Protein AF-D2ILJ0-F1 (afdb_monomer_lite)

Radius of gyration: 23.39 Å; chains: 1; bounding box: 50×45×60 Å

Organism: NCBI:txid37399

pLDDT: mean 93.06, std 4.31, range [62.0, 97.0]

Sequence (193 aa):
TLPYIRTEIPIIVIFRALGFVADKDILQHICYDFNDTSMMELLRPSLEEAFVIQNQQVALDYIGKRGSTVGVTRDKRIKYAKEILQKEMLPHVGVGEFCETKKAYFFGYIIHRLLLCALGRRAEDDRDHYGNKRLDLAGPLLGGLFRMLFRKLTKDVRGYLQKCVDNGKEINLAYAVKAKTITSGLKYSLATG

Structure (mmCIF, N/CA/C/O backbone):
data_AF-D2ILJ0-F1
#
_entry.id   AF-D2ILJ0-F1
#
loop_
_atom_site.group_PDB
_atom_site.id
_atom_site.type_symbol
_atom_site.label_atom_id
_atom_site.label_alt_id
_atom_site.label_comp_id
_atom_site.label_asym_id
_atom_site.label_entity_id
_atom_site.label_seq_id
_atom_site.pdbx_PDB_ins_code
_atom_site.Cartn_x
_atom_site.Cartn_y
_atom_site.Cartn_z
_atom_site.occupancy
_atom_site.B_iso_or_equiv
_atom_site.auth_seq_id
_atom_site.auth_comp_id
_atom_site.auth_asym_id
_atom_site.auth_atom_id
_atom_site.pdbx_PDB_model_num
ATOM 1 N N . THR A 1 1 ? 9.382 -1.582 -0.466 1.00 62.00 1 THR A N 1
ATOM 2 C CA . THR A 1 1 ? 8.872 -2.922 -0.098 1.00 62.00 1 THR A CA 1
ATOM 3 C C . THR A 1 1 ? 7.363 -2.882 0.054 1.00 62.00 1 THR A C 1
ATOM 5 O O . THR A 1 1 ? 6.823 -1.860 0.463 1.00 62.00 1 THR A O 1
ATOM 8 N N . LEU A 1 2 ? 6.668 -3.953 -0.336 1.00 86.25 2 LEU A N 1
ATOM 9 C CA . LEU A 1 2 ? 5.211 -4.049 -0.196 1.00 86.25 2 LEU A CA 1
ATOM 10 C C . LEU A 1 2 ? 4.855 -4.239 1.298 1.00 86.25 2 LEU A C 1
ATOM 12 O O . LEU A 1 2 ? 5.452 -5.115 1.930 1.00 86.25 2 LEU A O 1
ATOM 16 N N . PRO A 1 3 ? 3.926 -3.461 1.887 1.00 86.12 3 PRO A N 1
ATOM 17 C CA . PRO A 1 3 ? 3.559 -3.618 3.295 1.00 86.12 3 PRO A CA 1
ATOM 18 C C . PRO A 1 3 ? 3.064 -5.038 3.614 1.00 86.12 3 PRO A C 1
ATOM 20 O O . PRO A 1 3 ? 2.414 -5.673 2.786 1.00 86.12 3 PRO A O 1
ATOM 23 N N . TYR A 1 4 ? 3.350 -5.529 4.824 1.00 86.81 4 TYR A N 1
ATOM 24 C CA . TYR A 1 4 ? 2.943 -6.859 5.327 1.00 86.81 4 TYR A CA 1
ATOM 25 C C . TYR A 1 4 ? 3.491 -8.077 4.561 1.00 86.81 4 TYR A C 1
ATOM 27 O O . TYR A 1 4 ? 3.060 -9.211 4.810 1.00 86.81 4 TYR A O 1
ATOM 35 N N . ILE A 1 5 ? 4.469 -7.861 3.680 1.00 89.81 5 ILE A N 1
ATOM 36 C CA . ILE A 1 5 ? 5.280 -8.903 3.054 1.00 89.81 5 ILE A CA 1
ATOM 37 C C . ILE A 1 5 ? 6.700 -8.818 3.613 1.00 89.81 5 ILE A C 1
ATOM 39 O O . ILE A 1 5 ? 7.258 -7.733 3.756 1.00 89.81 5 ILE A O 1
ATOM 43 N N . ARG A 1 6 ? 7.276 -9.972 3.959 1.00 87.38 6 ARG A N 1
ATOM 44 C CA . ARG A 1 6 ? 8.575 -10.052 4.648 1.00 87.38 6 ARG A CA 1
ATOM 45 C C . ARG A 1 6 ? 9.773 -9.910 3.722 1.00 87.38 6 ARG A C 1
ATOM 47 O O . ARG A 1 6 ? 10.838 -9.515 4.176 1.00 87.38 6 ARG A O 1
ATOM 54 N N . THR A 1 7 ? 9.613 -10.272 2.456 1.00 90.06 7 THR A N 1
ATOM 55 C CA . THR A 1 7 ? 10.697 -10.270 1.472 1.00 90.06 7 THR A CA 1
ATOM 56 C C . THR A 1 7 ? 10.372 -9.339 0.317 1.00 90.06 7 THR A C 1
ATOM 58 O O . THR A 1 7 ? 9.213 -9.025 0.046 1.00 90.06 7 THR A O 1
ATOM 61 N N . GLU A 1 8 ? 11.400 -8.944 -0.417 1.00 91.19 8 GLU A N 1
ATOM 62 C CA . GLU A 1 8 ? 11.222 -8.209 -1.662 1.00 91.19 8 GLU A CA 1
ATOM 63 C C . GLU A 1 8 ? 10.522 -9.078 -2.716 1.00 91.19 8 GLU A C 1
ATOM 65 O O . GLU A 1 8 ? 10.544 -10.315 -2.664 1.00 91.19 8 GLU A O 1
ATOM 70 N N . ILE A 1 9 ? 9.815 -8.412 -3.628 1.00 93.75 9 ILE A N 1
ATOM 71 C CA . ILE A 1 9 ? 9.065 -9.040 -4.714 1.00 93.75 9 ILE A CA 1
ATOM 72 C C . ILE A 1 9 ? 9.489 -8.344 -6.010 1.00 93.75 9 ILE A C 1
ATOM 74 O O . ILE A 1 9 ? 9.420 -7.111 -6.053 1.00 93.75 9 ILE A O 1
ATOM 78 N N . PRO A 1 10 ? 9.858 -9.094 -7.063 1.00 95.00 10 PRO A N 1
ATOM 79 C CA . PRO A 1 10 ? 10.191 -8.504 -8.353 1.00 95.00 10 PRO A CA 1
ATOM 80 C C . PRO A 1 10 ? 9.009 -7.727 -8.940 1.00 95.00 10 PRO A C 1
ATOM 82 O O . PRO A 1 10 ? 7.854 -8.162 -8.865 1.00 95.00 10 PRO A O 1
ATOM 85 N N . ILE A 1 11 ? 9.293 -6.582 -9.559 1.00 95.06 11 ILE A N 1
ATOM 86 C CA . ILE A 1 11 ? 8.272 -5.641 -10.048 1.00 95.06 11 ILE A CA 1
ATOM 87 C C . ILE A 1 11 ? 7.297 -6.281 -11.047 1.00 95.06 11 ILE A C 1
ATOM 89 O O . ILE A 1 11 ? 6.091 -6.044 -10.975 1.00 95.06 11 ILE A O 1
ATOM 93 N N . ILE A 1 12 ? 7.789 -7.162 -11.920 1.00 96.19 12 ILE A N 1
ATOM 94 C CA . ILE A 1 12 ? 6.987 -7.839 -12.948 1.00 96.19 12 ILE A CA 1
ATOM 95 C C . ILE A 1 12 ? 5.968 -8.792 -12.313 1.00 96.19 12 ILE A C 1
ATOM 97 O O . ILE A 1 12 ? 4.829 -8.888 -12.767 1.00 96.19 12 ILE A O 1
ATOM 101 N N . VAL A 1 13 ? 6.322 -9.437 -11.197 1.00 95.88 13 VAL A N 1
ATOM 102 C CA . VAL A 1 13 ? 5.404 -10.315 -10.453 1.00 95.88 13 VAL A CA 1
ATOM 103 C C . VAL A 1 13 ? 4.234 -9.520 -9.876 1.00 95.88 13 VAL A C 1
ATOM 105 O O . VAL A 1 13 ? 3.107 -10.015 -9.857 1.00 95.88 13 VAL A O 1
ATOM 108 N N . ILE A 1 14 ? 4.471 -8.275 -9.453 1.00 95.62 14 ILE A N 1
ATOM 109 C CA . ILE A 1 14 ? 3.414 -7.384 -8.960 1.00 95.62 14 ILE A CA 1
ATOM 110 C C . ILE A 1 14 ? 2.452 -7.018 -10.098 1.00 95.62 14 ILE A C 1
ATOM 112 O O . ILE A 1 14 ? 1.242 -7.128 -9.910 1.00 95.62 14 ILE A O 1
ATOM 116 N N . PHE A 1 15 ? 2.952 -6.665 -11.286 1.00 96.56 15 PHE A N 1
ATOM 117 C CA . PHE A 1 15 ? 2.094 -6.406 -12.453 1.00 96.56 15 PHE A CA 1
ATOM 118 C C . PHE A 1 15 ? 1.247 -7.620 -12.844 1.00 96.56 15 PHE A C 1
ATOM 120 O O . PHE A 1 15 ? 0.032 -7.495 -13.023 1.00 96.56 15 PHE A O 1
ATOM 127 N N . ARG A 1 16 ? 1.857 -8.810 -12.881 1.00 95.81 16 ARG A N 1
ATOM 128 C CA . ARG A 1 16 ? 1.137 -10.059 -13.158 1.00 95.81 16 ARG A CA 1
ATOM 129 C C . ARG A 1 16 ? 0.080 -10.358 -12.096 1.00 95.81 16 ARG A C 1
ATOM 131 O O . ARG A 1 16 ? -1.008 -10.814 -12.436 1.00 95.81 16 ARG A O 1
ATOM 138 N N . ALA A 1 17 ? 0.342 -10.044 -10.826 1.00 95.69 17 ALA A N 1
ATOM 139 C CA . ALA A 1 17 ? -0.642 -10.175 -9.751 1.00 95.69 17 ALA A CA 1
ATOM 140 C C . ALA A 1 17 ? -1.810 -9.171 -9.867 1.00 95.69 17 ALA A C 1
ATOM 142 O O . ALA A 1 17 ? -2.945 -9.524 -9.536 1.00 95.69 17 ALA A O 1
ATOM 143 N N . LEU A 1 18 ? -1.561 -7.960 -10.381 1.00 94.62 18 LEU A N 1
ATOM 144 C CA . LEU A 1 18 ? -2.592 -6.951 -10.676 1.00 94.62 18 LEU A CA 1
ATOM 145 C C . LEU A 1 18 ? -3.473 -7.308 -11.883 1.00 94.62 18 LEU A C 1
ATOM 147 O O . LEU A 1 18 ? -4.524 -6.698 -12.056 1.00 94.62 18 LEU A O 1
ATOM 151 N N . GLY A 1 19 ? -3.080 -8.307 -12.679 1.00 93.62 19 GLY A N 1
ATOM 152 C CA . GLY A 1 19 ? -3.853 -8.812 -13.818 1.00 93.62 19 GLY A CA 1
ATOM 153 C C . GLY A 1 19 ? -3.206 -8.579 -15.184 1.00 93.62 19 GLY A C 1
ATOM 154 O O . GLY A 1 19 ? -3.761 -9.017 -16.186 1.00 93.62 19 GLY A O 1
ATOM 155 N N . PHE A 1 20 ? -2.029 -7.951 -15.245 1.00 95.19 20 PHE A N 1
ATOM 156 C CA . PHE A 1 20 ? -1.303 -7.719 -16.497 1.00 95.19 20 PHE A CA 1
ATOM 157 C C . PHE A 1 20 ? -0.336 -8.868 -16.753 1.00 95.19 20 PHE A C 1
ATOM 159 O O . PHE A 1 20 ? 0.752 -8.908 -16.184 1.00 95.19 20 PHE A O 1
ATOM 166 N N . VAL A 1 21 ? -0.759 -9.836 -17.564 1.00 92.50 21 VAL A N 1
ATOM 167 C CA . VAL A 1 21 ? 0.027 -11.050 -17.835 1.00 92.50 21 VAL A CA 1
ATOM 168 C C . VAL A 1 21 ? 1.003 -10.861 -18.994 1.00 92.50 21 VAL A C 1
ATOM 170 O O . VAL A 1 21 ? 2.128 -11.350 -18.920 1.00 92.50 21 VAL A O 1
ATOM 173 N N . ALA A 1 22 ? 0.589 -10.158 -20.049 1.00 94.50 22 ALA A N 1
ATOM 174 C CA . ALA A 1 22 ? 1.412 -9.958 -21.231 1.00 94.50 22 ALA A CA 1
ATOM 175 C C . ALA A 1 22 ? 2.531 -8.947 -20.960 1.00 94.50 22 ALA A C 1
ATOM 177 O O . ALA A 1 22 ? 2.272 -7.823 -20.531 1.00 94.50 22 ALA A O 1
ATOM 178 N N . ASP A 1 23 ? 3.769 -9.319 -21.282 1.00 92.75 23 ASP A N 1
ATOM 179 C CA . ASP A 1 23 ? 4.937 -8.464 -21.041 1.00 92.75 23 ASP A CA 1
ATOM 180 C C . ASP A 1 23 ? 4.839 -7.138 -21.799 1.00 92.75 23 ASP A C 1
ATOM 182 O O . ASP A 1 23 ? 5.201 -6.094 -21.264 1.00 92.75 23 ASP A O 1
ATOM 186 N N . LYS A 1 24 ? 4.262 -7.152 -23.009 1.00 93.00 24 LYS A N 1
ATOM 187 C CA . LYS A 1 24 ? 3.991 -5.932 -23.779 1.00 93.00 24 LYS A CA 1
ATOM 188 C C . LYS A 1 24 ? 3.122 -4.951 -22.993 1.00 93.00 24 LYS A C 1
ATOM 190 O O . LYS A 1 24 ? 3.447 -3.769 -22.958 1.00 93.00 24 LYS A O 1
ATOM 195 N N . ASP A 1 25 ? 2.065 -5.429 -22.342 1.00 93.88 25 ASP A N 1
ATOM 196 C CA . ASP A 1 25 ? 1.165 -4.570 -21.572 1.00 93.88 25 ASP A CA 1
ATOM 197 C C . ASP A 1 25 ? 1.897 -4.003 -20.359 1.00 93.88 25 ASP A C 1
ATOM 199 O O . ASP A 1 25 ? 1.828 -2.805 -20.108 1.00 93.88 25 ASP A O 1
ATOM 203 N N . ILE A 1 26 ? 2.666 -4.827 -19.642 1.00 94.94 26 ILE A N 1
ATOM 204 C CA . ILE A 1 26 ? 3.485 -4.372 -18.507 1.00 94.94 26 ILE A CA 1
ATOM 205 C C . ILE A 1 26 ? 4.442 -3.262 -18.950 1.00 94.94 26 ILE A C 1
ATOM 207 O O . ILE A 1 26 ? 4.528 -2.213 -18.309 1.00 94.94 26 ILE A O 1
ATOM 211 N N . LEU A 1 27 ? 5.114 -3.471 -20.081 1.00 94.06 27 LEU A N 1
ATOM 212 C CA . LEU A 1 27 ? 6.040 -2.509 -20.652 1.00 94.06 27 LEU A CA 1
ATOM 213 C C . LEU A 1 27 ? 5.346 -1.202 -21.044 1.00 94.06 27 LEU A C 1
ATOM 215 O O . LEU A 1 27 ? 5.891 -0.151 -20.740 1.00 94.06 27 LEU A O 1
ATOM 219 N N . GLN A 1 28 ? 4.131 -1.233 -21.605 1.00 94.50 28 GLN A N 1
ATOM 220 C CA . GLN A 1 28 ? 3.358 -0.015 -21.918 1.00 94.50 28 GLN A CA 1
ATOM 221 C C . GLN A 1 28 ? 3.054 0.849 -20.684 1.00 94.50 28 GLN A C 1
ATOM 223 O O . GLN A 1 28 ? 2.884 2.061 -20.807 1.00 94.50 28 GLN A O 1
ATOM 228 N N . HIS A 1 29 ? 2.972 0.249 -19.492 1.00 94.75 29 HIS A N 1
ATOM 229 C CA . HIS A 1 29 ? 2.725 0.995 -18.254 1.00 94.75 29 HIS A CA 1
ATOM 230 C C . HIS A 1 29 ? 3.998 1.646 -17.690 1.00 94.75 29 HIS A C 1
ATOM 232 O O . HIS A 1 29 ? 3.890 2.592 -16.907 1.00 94.75 29 HIS A O 1
ATOM 238 N N . ILE A 1 30 ? 5.183 1.147 -18.062 1.00 95.12 30 ILE A N 1
ATOM 239 C CA . ILE A 1 30 ? 6.484 1.624 -17.568 1.00 95.12 30 ILE A CA 1
ATOM 240 C C . ILE A 1 30 ? 7.168 2.517 -18.611 1.00 95.12 30 ILE A C 1
ATOM 242 O O . ILE A 1 30 ? 7.576 3.631 -18.299 1.00 95.12 30 ILE A O 1
ATOM 246 N N . CYS A 1 31 ? 7.301 2.039 -19.844 1.00 92.00 31 CYS A N 1
ATOM 247 C CA . CYS A 1 31 ? 7.946 2.720 -20.960 1.00 92.00 31 CYS A CA 1
ATOM 248 C C . CYS A 1 31 ? 6.868 3.230 -21.921 1.00 92.00 31 CYS A C 1
ATOM 250 O O . CYS A 1 31 ? 6.218 2.448 -22.612 1.00 92.00 31 CYS A O 1
ATOM 252 N N . TYR A 1 32 ? 6.678 4.549 -21.973 1.00 89.81 32 TYR A N 1
ATOM 253 C CA . TYR A 1 32 ? 5.679 5.159 -22.859 1.00 89.81 32 TYR A CA 1
ATOM 254 C C . TYR A 1 32 ? 6.129 5.204 -24.328 1.00 89.81 32 TYR A C 1
ATOM 256 O O . TYR A 1 32 ? 5.285 5.273 -25.218 1.00 89.81 32 TYR A O 1
ATOM 264 N N . ASP A 1 33 ? 7.442 5.141 -24.577 1.00 91.12 33 ASP A N 1
ATOM 265 C CA . ASP A 1 33 ? 8.044 5.068 -25.909 1.00 91.12 33 ASP A CA 1
ATOM 266 C C . ASP A 1 33 ? 8.899 3.800 -26.033 1.00 91.12 33 ASP A C 1
ATOM 268 O O . ASP A 1 33 ? 9.844 3.592 -25.273 1.00 91.12 33 ASP A O 1
ATOM 272 N N . PHE A 1 34 ? 8.564 2.949 -27.005 1.00 89.31 34 PHE A N 1
ATOM 273 C CA . PHE A 1 34 ? 9.277 1.697 -27.270 1.00 89.31 34 PHE A CA 1
ATOM 274 C C . PHE A 1 34 ? 10.571 1.871 -28.061 1.00 89.31 34 PHE A C 1
ATOM 276 O O . PHE A 1 34 ? 11.349 0.923 -28.156 1.00 89.31 34 PHE A O 1
ATOM 283 N N . ASN A 1 35 ? 10.8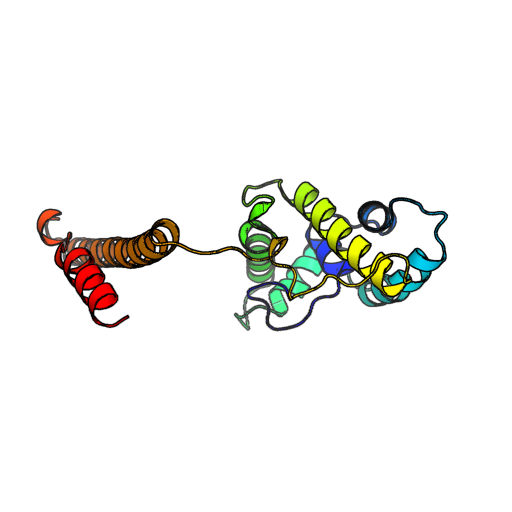17 3.057 -28.616 1.00 92.06 35 ASN A N 1
ATOM 284 C CA . ASN A 1 35 ? 12.064 3.343 -29.323 1.00 92.06 35 ASN A CA 1
ATOM 285 C C . ASN A 1 35 ? 13.236 3.597 -28.362 1.00 92.06 35 ASN A C 1
ATOM 287 O O . ASN A 1 35 ? 14.393 3.610 -28.780 1.00 92.06 35 ASN A O 1
ATOM 291 N N . ASP A 1 36 ? 12.955 3.770 -27.070 1.00 91.94 36 ASP A N 1
ATOM 292 C CA . ASP A 1 36 ? 13.958 3.981 -26.036 1.00 91.94 36 ASP A CA 1
ATOM 293 C C . ASP A 1 36 ? 14.641 2.671 -25.616 1.00 91.94 36 ASP A C 1
ATOM 295 O O . ASP A 1 36 ? 14.317 2.041 -24.603 1.00 91.94 36 ASP A O 1
ATOM 299 N N . THR A 1 37 ? 15.630 2.263 -26.408 1.00 92.50 37 THR A N 1
ATOM 300 C CA . THR A 1 37 ? 16.396 1.032 -26.182 1.00 92.50 37 THR A CA 1
ATOM 301 C C . THR A 1 37 ? 17.121 1.022 -24.838 1.00 92.50 37 THR A C 1
ATOM 303 O O . THR A 1 37 ? 17.193 -0.027 -24.203 1.00 92.50 37 THR A O 1
ATOM 306 N N . SER A 1 38 ? 17.606 2.171 -24.356 1.00 92.75 38 SER A N 1
ATOM 307 C CA . SER A 1 38 ? 18.332 2.254 -23.082 1.00 92.75 38 SER A CA 1
ATOM 308 C C . SER A 1 38 ? 17.449 1.890 -21.888 1.00 92.75 38 SER A C 1
ATOM 310 O O . SER A 1 38 ? 17.881 1.160 -20.997 1.00 92.75 38 SER A O 1
ATOM 312 N N . MET A 1 39 ? 16.203 2.371 -21.868 1.00 93.38 39 MET A N 1
ATOM 313 C CA . MET A 1 39 ? 15.259 2.052 -20.793 1.00 93.38 39 MET A CA 1
ATOM 314 C C . MET A 1 39 ? 14.798 0.593 -20.858 1.00 93.38 39 MET A C 1
ATOM 316 O O . MET A 1 39 ? 14.677 -0.067 -19.825 1.00 93.38 39 MET A O 1
ATOM 320 N N . MET A 1 40 ? 14.591 0.075 -22.069 1.00 91.62 40 MET A N 1
ATOM 321 C CA . MET A 1 40 ? 14.192 -1.316 -22.292 1.00 91.62 40 MET A CA 1
ATOM 322 C C . MET A 1 40 ? 15.287 -2.308 -21.872 1.00 91.62 40 MET A C 1
ATOM 324 O O . MET A 1 40 ? 14.980 -3.315 -21.235 1.00 91.62 40 MET A O 1
ATOM 328 N N . GLU A 1 41 ? 16.556 -2.010 -22.165 1.00 92.81 41 GLU A N 1
ATOM 329 C CA . GLU A 1 41 ? 17.702 -2.829 -21.747 1.00 92.81 41 GLU A CA 1
ATOM 330 C C . GLU A 1 41 ? 17.829 -2.908 -20.221 1.00 92.81 41 GLU A C 1
ATOM 332 O O . GLU A 1 41 ? 18.009 -3.997 -19.681 1.00 92.81 41 GLU A O 1
ATOM 337 N N . LEU A 1 42 ? 17.639 -1.794 -19.501 1.00 92.88 42 LEU A N 1
ATOM 338 C CA . LEU A 1 42 ? 17.670 -1.799 -18.031 1.00 92.88 42 LEU A CA 1
ATOM 339 C C . LEU A 1 42 ? 16.559 -2.647 -17.402 1.00 92.88 42 LEU A C 1
ATOM 341 O O . LEU A 1 42 ? 16.741 -3.200 -16.318 1.00 92.88 42 LEU A O 1
ATOM 345 N N . LEU A 1 43 ? 15.401 -2.744 -18.056 1.00 92.88 43 LEU A N 1
ATOM 346 C CA . LEU A 1 43 ? 14.256 -3.489 -17.537 1.00 92.88 43 LEU A CA 1
ATOM 347 C C . LEU A 1 43 ? 14.314 -4.988 -17.883 1.00 92.88 43 LEU A C 1
ATOM 349 O O . LEU A 1 43 ? 13.696 -5.800 -17.189 1.00 92.88 43 LEU A O 1
ATOM 353 N N . ARG A 1 44 ? 15.070 -5.372 -18.921 1.00 92.69 44 ARG A N 1
ATOM 354 C CA . ARG A 1 44 ? 15.176 -6.757 -19.409 1.00 92.69 44 ARG A CA 1
ATOM 355 C C . ARG A 1 44 ? 15.528 -7.771 -18.304 1.00 92.69 44 ARG A C 1
ATOM 357 O O . ARG A 1 44 ? 14.792 -8.753 -18.194 1.00 92.69 44 ARG A O 1
ATOM 364 N N . PRO A 1 45 ? 16.518 -7.541 -17.414 1.00 95.81 45 PRO A N 1
ATOM 365 C CA . PRO A 1 45 ? 16.834 -8.493 -16.344 1.00 95.81 45 PRO A CA 1
ATOM 366 C C . PRO A 1 45 ? 15.657 -8.757 -15.392 1.00 95.81 45 PRO A C 1
ATOM 368 O O . PRO A 1 45 ? 15.466 -9.877 -14.927 1.00 95.81 45 PRO A O 1
ATOM 371 N N . SER A 1 46 ? 14.818 -7.744 -15.135 1.00 94.44 46 SER A N 1
ATOM 372 C CA . SER A 1 46 ? 13.629 -7.894 -14.281 1.00 94.44 46 SER A CA 1
ATOM 373 C C . SER A 1 46 ? 12.530 -8.739 -14.939 1.00 94.44 46 SER A C 1
ATOM 375 O O . SER A 1 46 ? 11.766 -9.410 -14.241 1.00 94.44 46 SER A O 1
ATOM 377 N N . LEU A 1 47 ? 12.428 -8.709 -16.274 1.00 93.25 47 LEU A N 1
ATOM 378 C CA . LEU A 1 47 ? 11.523 -9.578 -17.035 1.00 93.25 47 LEU A CA 1
ATOM 379 C C . LEU A 1 47 ? 12.004 -11.030 -17.021 1.00 93.25 47 LEU A C 1
ATOM 381 O O . LEU A 1 47 ? 11.199 -11.936 -16.797 1.00 93.25 47 LEU A O 1
ATOM 385 N N . GLU A 1 48 ? 13.308 -11.244 -17.201 1.00 93.81 48 GLU A N 1
ATOM 386 C CA . GLU A 1 48 ? 13.928 -12.572 -17.168 1.00 93.81 48 GLU A CA 1
ATOM 387 C C . GLU A 1 48 ? 13.780 -13.233 -15.790 1.00 93.81 48 GLU A C 1
ATOM 389 O O . GLU A 1 48 ? 13.368 -14.392 -15.707 1.00 93.81 48 GLU A O 1
ATOM 394 N N . GLU A 1 49 ? 13.996 -12.486 -14.702 1.00 93.25 49 GLU A N 1
ATOM 395 C CA . GLU A 1 49 ? 13.807 -12.981 -13.330 1.00 93.25 49 GLU A CA 1
ATOM 396 C C . GLU A 1 49 ? 12.373 -13.494 -13.090 1.00 93.25 49 GLU A C 1
ATOM 398 O O . GLU A 1 49 ? 12.150 -14.512 -12.428 1.00 93.25 49 GLU A O 1
ATOM 403 N N . ALA A 1 50 ? 11.374 -12.815 -13.659 1.00 92.94 50 ALA A N 1
ATOM 404 C CA . ALA A 1 50 ? 9.967 -13.156 -13.483 1.00 92.94 50 ALA A CA 1
ATOM 405 C C . ALA A 1 50 ? 9.429 -14.159 -14.519 1.00 92.94 50 ALA A C 1
ATOM 407 O O . ALA A 1 50 ? 8.242 -14.507 -14.463 1.00 92.94 50 ALA A O 1
ATOM 408 N N . PHE A 1 51 ? 10.261 -14.657 -15.442 1.00 92.00 51 PHE A N 1
ATOM 409 C CA . PHE A 1 51 ? 9.836 -15.504 -16.562 1.00 92.00 51 PHE A CA 1
ATOM 410 C C . PHE A 1 51 ? 9.021 -16.730 -16.121 1.00 92.00 51 PHE A C 1
ATOM 412 O O . PHE A 1 51 ? 8.017 -17.067 -16.747 1.00 92.00 51 PHE A O 1
ATOM 419 N N . VAL A 1 52 ? 9.382 -17.337 -14.986 1.00 92.94 52 VAL A N 1
ATOM 420 C CA . VAL A 1 52 ? 8.725 -18.539 -14.441 1.00 92.94 52 VAL A CA 1
ATOM 421 C C . VAL A 1 52 ? 7.281 -18.314 -13.963 1.00 92.94 52 VAL A C 1
ATOM 423 O O . VAL A 1 52 ? 6.534 -19.276 -13.788 1.00 92.94 52 VAL A O 1
ATOM 426 N N . ILE A 1 53 ? 6.849 -17.067 -13.742 1.00 93.44 53 ILE A N 1
ATOM 427 C CA . ILE A 1 53 ? 5.542 -16.744 -13.140 1.00 93.44 53 ILE A CA 1
ATOM 428 C C . ILE A 1 53 ? 4.583 -16.182 -14.186 1.00 93.44 53 ILE A C 1
ATOM 430 O O . ILE A 1 53 ? 4.302 -14.994 -14.175 1.00 93.44 53 ILE A O 1
ATOM 434 N N . GLN A 1 54 ? 4.046 -16.996 -15.088 1.00 91.06 54 GLN A N 1
ATOM 435 C CA . GLN A 1 54 ? 3.253 -16.497 -16.230 1.00 91.06 54 GLN A CA 1
ATOM 436 C C . GLN A 1 54 ? 1.754 -16.293 -15.949 1.00 91.06 54 GLN A C 1
ATOM 438 O O . GLN A 1 54 ? 1.010 -15.904 -16.835 1.00 91.06 54 GLN A O 1
ATOM 443 N N . ASN A 1 55 ? 1.279 -16.551 -14.726 1.00 94.06 55 ASN A N 1
ATOM 444 C CA . ASN A 1 55 ? -0.150 -16.537 -14.400 1.00 94.06 55 ASN A CA 1
ATOM 445 C C . ASN A 1 55 ? -0.446 -15.680 -13.169 1.00 94.06 55 ASN A C 1
ATOM 447 O O . ASN A 1 55 ? 0.265 -15.768 -12.164 1.00 94.06 55 ASN A O 1
ATOM 451 N N . GLN A 1 56 ? -1.568 -14.954 -13.190 1.00 94.94 56 GLN A N 1
ATOM 452 C CA . GLN A 1 56 ? -1.995 -14.105 -12.071 1.00 94.94 56 GLN A CA 1
ATOM 453 C C . GLN A 1 56 ? -2.132 -14.894 -10.761 1.00 94.94 56 GLN A C 1
ATOM 455 O O . GLN A 1 56 ? -1.634 -14.474 -9.720 1.00 94.94 56 GLN A O 1
ATOM 460 N N . GLN A 1 57 ? -2.758 -16.074 -10.795 1.00 94.75 57 GLN A N 1
ATOM 461 C CA . GLN A 1 57 ? -2.919 -16.904 -9.594 1.00 94.75 57 GLN A CA 1
ATOM 462 C C . GLN A 1 57 ? -1.580 -17.397 -9.026 1.00 94.75 57 GLN A C 1
ATOM 464 O O . GLN A 1 57 ? -1.447 -17.557 -7.814 1.00 94.75 57 GLN A O 1
ATOM 469 N N . VAL A 1 58 ? -0.591 -17.651 -9.889 1.00 95.19 58 VAL A N 1
ATOM 470 C CA . VAL A 1 58 ? 0.752 -18.074 -9.467 1.00 95.19 58 VAL A CA 1
ATOM 471 C C . VAL A 1 58 ? 1.501 -16.888 -8.864 1.00 95.19 58 VAL A C 1
ATOM 473 O O . VAL A 1 58 ? 2.131 -17.046 -7.822 1.00 95.19 58 VAL A O 1
ATOM 476 N N . ALA A 1 59 ? 1.360 -15.694 -9.444 1.00 95.44 59 ALA A N 1
ATOM 477 C CA . ALA A 1 59 ? 1.905 -14.460 -8.886 1.00 95.44 59 ALA A CA 1
ATOM 478 C C . ALA A 1 59 ? 1.306 -14.144 -7.503 1.00 95.44 59 ALA A C 1
ATOM 480 O O . ALA A 1 59 ? 2.040 -13.859 -6.557 1.00 95.44 59 ALA A O 1
ATOM 481 N N . LEU A 1 60 ? -0.013 -14.282 -7.339 1.00 95.06 60 LEU A N 1
ATOM 482 C CA . LEU A 1 60 ? -0.683 -14.096 -6.048 1.00 95.06 60 LEU A CA 1
ATOM 483 C C . LEU A 1 60 ? -0.233 -15.131 -5.005 1.00 95.06 60 LEU A C 1
ATOM 485 O O . LEU A 1 60 ? 0.018 -14.767 -3.858 1.00 95.06 60 LEU A O 1
ATOM 489 N N . ASP A 1 61 ? -0.072 -16.403 -5.381 1.00 94.25 61 ASP A N 1
ATOM 490 C CA . ASP A 1 61 ? 0.487 -17.420 -4.476 1.00 94.25 61 ASP A CA 1
ATOM 491 C C . ASP A 1 61 ? 1.951 -17.120 -4.110 1.00 94.25 61 ASP A C 1
ATOM 493 O O . ASP A 1 61 ? 2.344 -17.280 -2.953 1.00 94.25 61 ASP A O 1
ATOM 497 N N . TYR A 1 62 ? 2.749 -16.641 -5.068 1.00 94.00 62 TYR A N 1
ATOM 498 C CA . TYR A 1 62 ? 4.145 -16.254 -4.858 1.00 94.00 62 TYR A CA 1
ATOM 499 C C . TYR A 1 62 ? 4.283 -15.112 -3.845 1.00 94.00 62 TYR A C 1
ATOM 501 O O . TYR A 1 62 ? 5.154 -15.174 -2.971 1.00 94.00 62 TYR A O 1
ATOM 509 N N . ILE A 1 63 ? 3.410 -14.104 -3.931 1.00 93.31 63 ILE A N 1
ATOM 510 C CA . ILE A 1 63 ? 3.315 -13.005 -2.962 1.00 93.31 63 ILE A CA 1
ATOM 511 C C . ILE A 1 63 ? 2.823 -13.539 -1.613 1.00 93.31 63 ILE A C 1
ATOM 513 O O . ILE A 1 63 ? 3.447 -13.296 -0.582 1.00 93.31 63 ILE A O 1
ATOM 517 N N . GLY A 1 64 ? 1.743 -14.325 -1.606 1.00 91.62 64 GLY A N 1
ATOM 518 C CA . GLY A 1 64 ? 1.134 -14.844 -0.381 1.00 91.62 64 GLY A CA 1
ATOM 519 C C . GLY A 1 64 ? 2.063 -15.746 0.439 1.00 91.62 64 GLY A C 1
ATOM 520 O O . GLY A 1 64 ? 2.040 -15.685 1.666 1.00 91.62 64 GLY A O 1
ATOM 521 N N . LYS A 1 65 ? 2.938 -16.530 -0.207 1.00 90.62 65 LYS A N 1
ATOM 522 C CA . LYS A 1 65 ? 3.984 -17.337 0.460 1.00 90.62 65 LYS A CA 1
ATOM 523 C C . LYS A 1 65 ? 4.987 -16.502 1.261 1.00 90.62 65 LYS A C 1
ATOM 525 O O . LYS A 1 65 ? 5.576 -17.014 2.205 1.00 90.62 65 LYS A O 1
ATOM 530 N N . ARG A 1 66 ? 5.176 -15.236 0.885 1.00 89.94 66 ARG A N 1
ATOM 531 C CA . ARG A 1 66 ? 6.099 -14.283 1.525 1.00 89.94 66 ARG A CA 1
ATOM 532 C C . ARG A 1 66 ? 5.414 -13.421 2.589 1.00 89.94 66 ARG A C 1
ATOM 534 O O . ARG A 1 66 ? 6.027 -12.511 3.150 1.00 89.94 66 ARG A O 1
ATOM 541 N N . GLY A 1 67 ? 4.138 -13.695 2.858 1.00 84.75 67 GLY A N 1
ATOM 542 C CA . GLY A 1 67 ? 3.370 -13.071 3.922 1.00 84.75 67 GLY A CA 1
ATOM 543 C C . GLY A 1 67 ? 3.772 -13.540 5.321 1.00 84.75 67 GLY A C 1
ATOM 544 O O . GLY A 1 67 ? 4.657 -14.372 5.515 1.00 84.75 67 GLY A O 1
ATOM 545 N N . SER A 1 68 ? 3.086 -12.995 6.323 1.00 75.06 68 SER A N 1
ATOM 546 C CA . SER A 1 68 ? 3.381 -13.265 7.735 1.00 75.06 68 SER A CA 1
ATOM 547 C C . SER A 1 68 ? 2.903 -14.631 8.237 1.00 75.06 68 SER A C 1
ATOM 549 O O . SER A 1 68 ? 3.423 -15.121 9.239 1.00 75.06 68 SER A O 1
ATOM 551 N N . THR A 1 69 ? 1.915 -15.242 7.580 1.00 74.31 69 THR A N 1
ATOM 552 C CA . THR A 1 69 ? 1.290 -16.500 8.007 1.00 74.31 69 THR A CA 1
ATOM 553 C C . THR A 1 69 ? 1.860 -17.691 7.232 1.00 74.31 69 THR A C 1
ATOM 555 O O . THR A 1 69 ? 1.735 -17.787 6.013 1.00 74.31 69 THR A O 1
ATOM 558 N N . VAL A 1 70 ? 2.498 -18.619 7.951 1.00 75.94 70 VAL A N 1
ATOM 559 C CA . VAL A 1 70 ? 3.111 -19.838 7.393 1.00 75.94 70 VAL A CA 1
ATOM 560 C C . VAL A 1 70 ? 2.115 -21.003 7.470 1.00 75.94 70 VAL A C 1
ATOM 562 O O . VAL A 1 70 ? 1.306 -21.066 8.391 1.00 75.94 70 VAL A O 1
ATOM 565 N N . GLY A 1 71 ? 2.150 -21.927 6.502 1.00 76.69 71 GLY A N 1
ATOM 566 C CA . GLY A 1 71 ? 1.356 -23.170 6.539 1.00 76.69 71 GLY A CA 1
ATOM 567 C C . GLY A 1 71 ? -0.105 -23.046 6.085 1.00 76.69 71 GLY A C 1
ATOM 568 O O . GLY A 1 71 ? -0.885 -23.980 6.239 1.00 76.69 71 GLY A O 1
ATOM 569 N N . VAL A 1 72 ? -0.497 -21.908 5.509 1.00 85.88 72 VAL A N 1
ATOM 570 C CA . VAL A 1 72 ? -1.865 -21.680 5.013 1.00 85.88 72 VAL A CA 1
ATOM 571 C C . VAL A 1 72 ? -2.082 -22.322 3.640 1.00 85.88 72 VAL A C 1
ATOM 573 O O . VAL A 1 72 ? -1.158 -22.377 2.827 1.00 85.88 72 VAL A O 1
ATOM 576 N N . THR A 1 73 ? -3.312 -22.760 3.350 1.00 91.50 73 THR A N 1
ATOM 577 C CA . THR A 1 73 ? -3.692 -23.312 2.038 1.00 91.50 73 THR A CA 1
ATOM 578 C C . THR A 1 73 ? -3.489 -22.297 0.907 1.00 91.50 73 THR A C 1
ATOM 580 O O . THR A 1 73 ? -3.526 -21.083 1.129 1.00 91.50 73 THR A O 1
ATOM 583 N N . ARG A 1 74 ? -3.296 -22.790 -0.326 1.00 90.75 74 ARG A N 1
ATOM 584 C CA . ARG A 1 74 ? -3.073 -21.952 -1.520 1.00 90.75 74 ARG A CA 1
ATOM 585 C C . ARG A 1 74 ? -4.161 -20.887 -1.695 1.00 90.75 74 ARG A C 1
ATOM 587 O O . ARG A 1 74 ? -3.837 -19.719 -1.877 1.00 90.75 74 ARG A O 1
ATOM 594 N N . ASP A 1 75 ? -5.428 -21.255 -1.538 1.00 92.19 75 ASP A N 1
ATOM 595 C CA . ASP A 1 75 ? -6.551 -20.327 -1.731 1.00 92.19 75 ASP A CA 1
ATOM 596 C C . ASP A 1 75 ? -6.558 -19.189 -0.709 1.00 92.19 75 ASP A C 1
ATOM 598 O O . ASP A 1 75 ? -6.837 -18.035 -1.042 1.00 92.19 75 ASP A O 1
ATOM 602 N N . LYS A 1 76 ? -6.195 -19.493 0.543 1.00 91.81 76 LYS A N 1
ATOM 603 C CA . LYS A 1 76 ? -6.067 -18.482 1.597 1.00 91.81 76 LYS A CA 1
ATOM 604 C C . LYS A 1 76 ? -4.900 -17.536 1.317 1.00 91.81 76 LYS A C 1
ATOM 606 O O . LYS A 1 76 ? -5.048 -16.336 1.532 1.00 91.81 76 LYS A O 1
ATOM 611 N N . ARG A 1 77 ? -3.778 -18.040 0.788 1.00 92.19 77 ARG A N 1
ATOM 612 C CA . ARG A 1 77 ? -2.636 -17.201 0.374 1.00 92.19 77 ARG A CA 1
ATOM 613 C C . ARG A 1 77 ? -2.994 -16.269 -0.778 1.00 92.19 77 ARG A C 1
ATOM 615 O O . ARG A 1 77 ? -2.647 -15.094 -0.725 1.00 92.19 77 ARG A O 1
ATOM 622 N N . ILE A 1 78 ? -3.723 -16.770 -1.774 1.00 93.94 78 ILE A N 1
ATOM 623 C CA . ILE A 1 78 ? -4.189 -15.965 -2.910 1.00 93.94 78 ILE A CA 1
ATOM 624 C C . ILE A 1 78 ? -5.136 -14.860 -2.429 1.00 93.94 78 ILE A C 1
ATOM 626 O O . ILE A 1 78 ? -4.946 -13.701 -2.794 1.00 93.94 78 ILE A O 1
ATOM 630 N N . LYS A 1 79 ? -6.117 -15.186 -1.573 1.00 93.31 79 LYS A N 1
ATOM 631 C CA . LYS A 1 79 ? -7.012 -14.179 -0.974 1.00 93.31 79 LYS A CA 1
ATOM 632 C C . LYS A 1 79 ? -6.241 -13.126 -0.183 1.00 93.31 79 LYS A C 1
ATOM 634 O O . LYS A 1 79 ? -6.462 -11.941 -0.394 1.00 93.31 79 LYS A O 1
ATOM 639 N N . TYR A 1 80 ? -5.305 -13.553 0.661 1.00 92.38 80 TYR A N 1
ATOM 640 C CA . TYR A 1 80 ? -4.465 -12.650 1.447 1.00 92.38 80 TYR A CA 1
ATOM 641 C C . TYR A 1 80 ? -3.647 -11.699 0.559 1.00 92.38 80 TYR A C 1
ATOM 643 O O . TYR A 1 80 ? -3.668 -10.489 0.765 1.00 92.38 80 TYR A O 1
ATOM 651 N N . ALA A 1 81 ? -2.982 -12.220 -0.477 1.00 93.44 81 ALA A N 1
ATOM 652 C CA . ALA A 1 81 ? -2.229 -11.397 -1.422 1.00 93.44 81 ALA A CA 1
ATOM 653 C C . ALA A 1 81 ? -3.132 -10.400 -2.168 1.00 93.44 81 ALA A C 1
ATOM 655 O O . ALA A 1 81 ? -2.763 -9.236 -2.321 1.00 93.44 81 ALA A O 1
ATOM 656 N N . LYS A 1 82 ? -4.331 -10.830 -2.584 1.00 93.25 82 LYS A N 1
ATOM 657 C CA . LYS A 1 82 ? -5.314 -9.957 -3.238 1.00 93.25 82 LYS A CA 1
ATOM 658 C C . LYS A 1 82 ? -5.761 -8.821 -2.314 1.00 93.25 82 LYS A C 1
ATOM 660 O O . LYS A 1 82 ? -5.777 -7.670 -2.739 1.00 93.25 82 LYS A O 1
ATOM 665 N N . GLU A 1 83 ? -6.054 -9.117 -1.049 1.00 92.75 83 GLU A N 1
ATOM 666 C CA . GLU A 1 83 ? -6.433 -8.102 -0.058 1.00 92.75 83 GLU A CA 1
ATOM 667 C C . GLU A 1 83 ? -5.323 -7.072 0.175 1.00 92.75 83 GLU A C 1
ATOM 669 O O . GLU A 1 83 ? -5.611 -5.876 0.241 1.00 92.75 83 GLU A O 1
ATOM 674 N N . ILE A 1 84 ? -4.059 -7.504 0.236 1.00 93.50 84 ILE A N 1
ATOM 675 C CA . ILE A 1 84 ? -2.922 -6.584 0.370 1.00 93.50 84 ILE A CA 1
ATOM 676 C C . ILE A 1 84 ? -2.813 -5.675 -0.856 1.00 93.50 84 ILE A C 1
ATOM 678 O O . ILE A 1 84 ? -2.713 -4.456 -0.712 1.00 93.50 84 ILE A O 1
ATOM 682 N N . LEU A 1 85 ? -2.852 -6.235 -2.069 1.00 93.38 85 LEU A N 1
ATOM 683 C CA . LEU A 1 85 ? -2.769 -5.436 -3.297 1.00 93.38 85 LEU A CA 1
ATOM 684 C C . LEU A 1 85 ? -3.946 -4.455 -3.425 1.00 93.38 85 LEU A C 1
ATOM 686 O O . LEU A 1 85 ? -3.794 -3.349 -3.948 1.00 93.38 85 LEU A O 1
ATOM 690 N N . GLN A 1 86 ? -5.113 -4.815 -2.897 1.00 92.75 86 GLN A N 1
ATOM 691 C CA . GLN A 1 86 ? -6.299 -3.970 -2.931 1.00 92.75 86 GLN A CA 1
ATOM 692 C C . GLN A 1 86 ? -6.295 -2.870 -1.860 1.00 92.75 86 GLN A C 1
ATOM 694 O O . GLN A 1 86 ? -6.656 -1.736 -2.170 1.00 92.75 86 GLN A O 1
ATOM 699 N N . LYS A 1 87 ? -5.898 -3.156 -0.618 1.00 92.88 87 LYS A N 1
ATOM 700 C CA . LYS A 1 87 ? -6.052 -2.208 0.503 1.00 92.88 87 LYS A CA 1
ATOM 701 C C . LYS A 1 87 ? -4.758 -1.528 0.926 1.00 92.88 87 LYS A C 1
ATOM 703 O O . LYS A 1 87 ? -4.797 -0.368 1.315 1.00 92.88 87 LYS A O 1
ATOM 708 N N . GLU A 1 88 ? -3.631 -2.223 0.834 1.00 93.25 88 GLU A N 1
ATOM 709 C CA . GLU A 1 88 ? -2.357 -1.770 1.407 1.00 93.25 88 GLU A CA 1
ATOM 710 C C . GLU A 1 88 ? -1.396 -1.223 0.348 1.00 93.25 88 GLU A C 1
ATOM 712 O O . GLU A 1 88 ? -0.632 -0.295 0.609 1.00 93.25 88 GLU A O 1
ATOM 717 N N . MET A 1 89 ? -1.430 -1.766 -0.871 1.00 92.88 89 MET A N 1
ATOM 718 C CA . MET A 1 89 ? -0.645 -1.241 -1.985 1.00 92.88 89 MET A CA 1
ATOM 719 C C . MET A 1 89 ? -1.324 0.011 -2.554 1.00 92.88 89 MET A C 1
ATOM 721 O O . MET A 1 89 ? -2.463 -0.053 -3.012 1.00 92.88 89 MET A O 1
ATOM 725 N N . LEU A 1 90 ? -0.630 1.154 -2.516 1.00 94.56 90 LEU A N 1
ATOM 726 C CA . LEU A 1 90 ? -1.095 2.446 -3.048 1.00 94.56 90 LEU A CA 1
ATOM 727 C C . LEU A 1 90 ? -2.538 2.821 -2.621 1.00 94.56 90 LEU A C 1
ATOM 729 O O . LEU A 1 90 ? -3.394 3.067 -3.476 1.00 94.56 90 LEU A O 1
ATOM 733 N N . PRO A 1 91 ? -2.836 2.907 -1.307 1.00 95.50 91 PRO A N 1
ATOM 734 C CA . PRO A 1 91 ? -4.198 3.141 -0.811 1.00 95.50 91 PRO A CA 1
ATOM 735 C C . PRO A 1 91 ? -4.782 4.489 -1.255 1.00 95.50 91 PRO A C 1
ATOM 737 O O . PRO A 1 91 ? -5.993 4.626 -1.390 1.00 95.50 91 PRO A O 1
ATOM 740 N N . HIS A 1 92 ? -3.926 5.481 -1.516 1.00 94.00 92 HIS A N 1
ATOM 741 C CA . HIS A 1 92 ? -4.328 6.808 -1.985 1.00 94.00 92 HIS A CA 1
ATOM 742 C C . HIS A 1 92 ? -4.848 6.815 -3.432 1.00 94.00 92 HIS A C 1
ATOM 744 O O . HIS A 1 92 ? -5.567 7.736 -3.803 1.00 94.00 92 HIS A O 1
ATOM 750 N N . VAL A 1 93 ? -4.508 5.804 -4.243 1.00 95.00 93 VAL A N 1
ATOM 751 C CA . VAL A 1 93 ? -5.022 5.653 -5.618 1.00 95.00 93 VAL A CA 1
ATOM 752 C C . VAL A 1 93 ? -6.409 5.007 -5.607 1.00 95.00 93 VAL A C 1
ATOM 754 O O . VAL A 1 93 ? -7.269 5.342 -6.419 1.00 95.00 93 VAL A O 1
ATOM 757 N N . GLY A 1 94 ? -6.641 4.086 -4.672 1.00 92.62 94 GLY A N 1
ATOM 758 C CA . GLY A 1 94 ? -7.938 3.459 -4.464 1.00 92.62 94 GLY A CA 1
ATOM 759 C C . GLY A 1 94 ? -7.853 2.231 -3.565 1.00 92.62 94 GLY A C 1
ATOM 760 O O . GLY A 1 94 ? -6.859 1.511 -3.568 1.00 92.62 94 GLY A O 1
ATOM 761 N N . VAL A 1 95 ? -8.918 1.976 -2.808 1.00 93.25 95 VAL A N 1
ATOM 762 C CA . VAL A 1 95 ? -9.070 0.780 -1.951 1.00 93.25 95 VAL A CA 1
ATOM 763 C C . VAL A 1 95 ? -10.288 -0.071 -2.325 1.00 93.25 95 VAL A C 1
ATOM 765 O O . VAL A 1 95 ? -10.528 -1.115 -1.721 1.00 93.25 95 VAL A O 1
ATOM 768 N N . GLY A 1 96 ? -11.072 0.390 -3.304 1.00 89.69 96 GLY A N 1
ATOM 769 C CA . GLY A 1 96 ? -12.236 -0.321 -3.824 1.00 89.69 96 GLY A CA 1
ATOM 770 C C . GLY A 1 96 ? -11.847 -1.506 -4.702 1.00 89.69 96 GLY A C 1
ATOM 771 O O . GLY A 1 96 ? -10.680 -1.703 -5.039 1.00 89.69 96 GLY A O 1
ATOM 772 N N . GLU A 1 97 ? -12.837 -2.318 -5.052 1.00 85.44 97 GLU A N 1
ATOM 773 C CA . GLU A 1 97 ? -12.680 -3.331 -6.100 1.00 85.44 97 GLU A CA 1
ATOM 774 C C . GLU A 1 97 ? -12.483 -2.642 -7.463 1.00 85.44 97 GLU A C 1
ATOM 776 O O . GLU A 1 97 ? -12.906 -1.497 -7.650 1.00 85.44 97 GLU A O 1
ATOM 781 N N . PHE A 1 98 ? -11.818 -3.314 -8.407 1.00 89.12 98 PHE A N 1
ATOM 782 C CA . PHE A 1 98 ? -11.581 -2.822 -9.775 1.00 89.12 98 PHE A CA 1
ATOM 783 C C . PHE A 1 98 ? -10.708 -1.553 -9.868 1.00 89.12 98 PHE A C 1
ATOM 785 O O . PHE A 1 98 ? -10.731 -0.828 -10.863 1.00 89.12 98 PHE A O 1
ATOM 792 N N . CYS A 1 99 ? -9.912 -1.267 -8.834 1.00 92.38 99 CYS A N 1
ATOM 793 C CA . CYS A 1 99 ? -8.927 -0.180 -8.832 1.00 92.38 99 CYS A CA 1
ATOM 794 C C . CYS A 1 99 ? -7.522 -0.636 -9.271 1.00 92.38 99 CYS A C 1
ATOM 796 O O . CYS A 1 99 ? -6.600 0.179 -9.324 1.00 92.38 99 CYS A O 1
ATOM 798 N N . GLU A 1 100 ? -7.342 -1.917 -9.590 1.00 91.31 100 GLU A N 1
ATOM 799 C CA . GLU A 1 100 ? -6.062 -2.548 -9.914 1.00 91.31 100 GLU A CA 1
ATOM 800 C C . GLU A 1 100 ? -5.394 -1.905 -11.135 1.00 91.31 100 GLU A C 1
ATOM 802 O O . GLU A 1 100 ? -4.201 -1.611 -11.089 1.00 91.31 100 GLU A O 1
ATOM 807 N N . THR A 1 101 ? -6.162 -1.575 -12.178 1.00 93.38 101 THR A N 1
ATOM 808 C CA . THR A 1 101 ? -5.657 -0.888 -13.379 1.00 93.38 101 THR A CA 1
ATOM 809 C C . THR A 1 101 ? -5.077 0.487 -13.044 1.00 93.38 101 THR A C 1
ATOM 811 O O . THR A 1 101 ? -3.963 0.811 -13.447 1.00 93.38 101 THR A O 1
ATOM 814 N N . LYS A 1 102 ? -5.787 1.298 -12.244 1.00 94.94 102 LYS A N 1
ATOM 815 C CA . LYS A 1 102 ? -5.306 2.631 -11.829 1.00 94.94 102 LYS A CA 1
ATOM 816 C C . LYS A 1 102 ? -4.011 2.525 -11.026 1.00 94.94 102 LYS A C 1
ATOM 818 O O . LYS A 1 102 ? -3.093 3.322 -11.208 1.00 94.94 102 LYS A O 1
ATOM 823 N N . LYS A 1 103 ? -3.925 1.514 -10.159 1.00 95.50 103 LYS A N 1
ATOM 824 C CA . LYS A 1 103 ? -2.711 1.229 -9.391 1.00 95.50 103 LYS A CA 1
ATOM 825 C C . LYS A 1 103 ? -1.562 0.776 -10.277 1.00 95.50 103 LYS A C 1
ATOM 827 O O . LYS A 1 103 ? -0.442 1.199 -10.027 1.00 95.50 103 LYS A O 1
ATOM 832 N N . ALA A 1 104 ? -1.821 -0.034 -11.301 1.00 96.00 104 ALA A N 1
ATOM 833 C CA . ALA A 1 104 ? -0.796 -0.472 -12.242 1.00 96.00 104 ALA A CA 1
ATOM 834 C C . ALA A 1 104 ? -0.188 0.705 -13.014 1.00 96.00 104 ALA A C 1
ATOM 836 O O . ALA A 1 104 ? 1.033 0.790 -13.102 1.00 96.00 104 ALA A O 1
ATOM 837 N N . TYR A 1 105 ? -1.002 1.664 -13.473 1.00 95.88 105 TYR A N 1
ATOM 838 C CA . TYR A 1 105 ? -0.491 2.900 -14.082 1.00 95.88 105 TYR A CA 1
ATOM 839 C C . TYR A 1 105 ? 0.387 3.705 -13.124 1.00 95.88 105 TYR A C 1
ATOM 841 O O . TYR A 1 105 ? 1.486 4.118 -13.487 1.00 95.88 105 TYR A O 1
ATOM 849 N N . PHE A 1 106 ? -0.065 3.908 -11.884 1.00 97.00 106 PHE A N 1
ATOM 850 C CA . PHE A 1 106 ? 0.720 4.659 -10.905 1.00 97.00 106 PHE A CA 1
ATOM 851 C C . PHE A 1 106 ? 2.012 3.925 -10.518 1.00 97.00 106 PHE A C 1
ATOM 853 O O . PHE A 1 106 ? 3.060 4.544 -10.352 1.00 97.00 106 PHE A O 1
ATOM 860 N N . PHE A 1 107 ? 1.959 2.599 -10.412 1.00 96.62 107 PHE A N 1
ATOM 861 C CA . PHE A 1 107 ? 3.127 1.768 -10.143 1.00 96.62 107 PHE A CA 1
ATOM 862 C C . PHE A 1 107 ? 4.131 1.805 -11.302 1.00 96.62 107 PHE A C 1
ATOM 864 O O . PHE A 1 107 ? 5.326 1.980 -11.06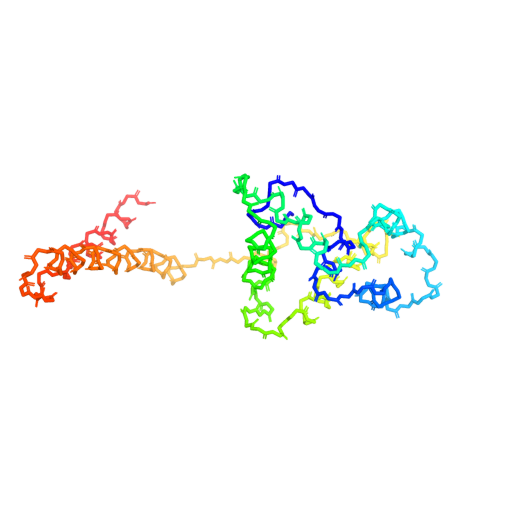7 1.00 96.62 107 PHE A O 1
ATOM 871 N N . GLY A 1 108 ? 3.648 1.743 -12.544 1.00 96.69 108 GLY A N 1
ATOM 872 C CA . GLY A 1 108 ? 4.460 1.940 -13.742 1.00 96.69 108 GLY A CA 1
ATOM 873 C C . GLY A 1 108 ? 5.119 3.316 -13.781 1.00 96.69 108 GLY A C 1
ATOM 874 O O . GLY A 1 108 ? 6.320 3.401 -14.009 1.00 96.69 108 GLY A O 1
ATOM 875 N N . TYR A 1 109 ? 4.391 4.375 -13.417 1.00 96.75 109 TYR A N 1
ATOM 876 C CA . TYR A 1 109 ? 4.945 5.725 -13.275 1.00 96.75 109 TYR A CA 1
ATOM 877 C C . TYR A 1 109 ? 6.063 5.818 -12.219 1.00 96.75 109 TYR A C 1
ATOM 879 O O . TYR A 1 109 ? 7.074 6.482 -12.453 1.00 96.75 109 TYR A O 1
ATOM 887 N N . ILE A 1 110 ? 5.929 5.138 -11.072 1.00 96.25 110 ILE A N 1
ATOM 888 C CA . ILE A 1 110 ? 6.993 5.082 -10.051 1.00 96.25 110 ILE A CA 1
ATOM 889 C C . ILE A 1 110 ? 8.262 4.451 -10.639 1.00 96.25 110 ILE A C 1
ATOM 891 O O . ILE A 1 110 ? 9.352 5.002 -10.479 1.00 96.25 110 ILE A O 1
ATOM 895 N N . ILE A 1 111 ? 8.123 3.320 -11.336 1.00 96.19 111 ILE A N 1
ATOM 896 C CA . ILE A 1 111 ? 9.253 2.614 -11.956 1.00 96.19 111 ILE A CA 1
ATOM 897 C C . ILE A 1 111 ? 9.861 3.459 -13.078 1.00 96.19 111 ILE A C 1
ATOM 899 O O . ILE A 1 111 ? 11.078 3.592 -13.153 1.00 96.19 111 ILE A O 1
ATOM 903 N N . HIS A 1 112 ? 9.033 4.102 -13.899 1.00 96.19 112 HIS A N 1
ATOM 904 C CA . HIS A 1 112 ? 9.482 5.016 -14.943 1.00 96.19 112 HIS A CA 1
ATOM 905 C C . HIS A 1 112 ? 10.353 6.142 -14.370 1.00 96.19 112 HIS A C 1
ATOM 907 O O . HIS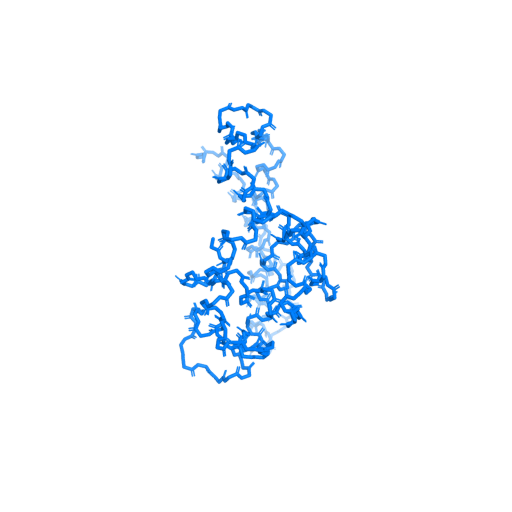 A 1 112 ? 11.452 6.396 -14.861 1.00 96.19 112 HIS A O 1
ATOM 913 N N . ARG A 1 113 ? 9.910 6.787 -13.278 1.00 95.75 113 ARG A N 1
ATOM 914 C CA . ARG A 1 113 ? 10.703 7.825 -12.599 1.00 95.75 113 ARG A CA 1
ATOM 915 C C . ARG A 1 113 ? 12.039 7.299 -12.079 1.00 95.75 113 ARG A C 1
ATOM 917 O O . ARG A 1 113 ? 13.026 8.026 -12.162 1.00 95.75 113 ARG A O 1
ATOM 924 N N . LEU A 1 114 ? 12.071 6.069 -11.566 1.00 95.94 114 LEU A N 1
ATOM 925 C CA . LEU A 1 114 ? 13.306 5.423 -11.123 1.00 95.94 114 LEU A CA 1
ATOM 926 C C . LEU A 1 114 ? 14.270 5.203 -12.300 1.00 95.94 114 LEU A C 1
ATOM 928 O O . LEU A 1 114 ? 15.445 5.547 -12.197 1.00 95.94 114 LEU A O 1
ATOM 932 N N . LEU A 1 115 ? 13.771 4.699 -13.433 1.00 95.31 115 LEU A N 1
ATOM 933 C CA . LEU A 1 115 ? 14.575 4.459 -14.637 1.00 95.31 115 LEU A CA 1
ATOM 934 C C . LEU A 1 115 ? 15.134 5.757 -15.232 1.00 95.31 115 LEU A C 1
ATOM 936 O O . LEU A 1 115 ? 16.295 5.794 -15.631 1.00 95.31 115 LEU A O 1
ATOM 940 N N . LEU A 1 116 ? 14.353 6.842 -15.242 1.00 95.69 116 LEU A N 1
ATOM 941 C CA . LEU A 1 116 ? 14.841 8.158 -15.675 1.00 95.69 116 LEU A CA 1
ATOM 942 C C . LEU A 1 116 ? 16.026 8.643 -14.833 1.00 95.69 116 LEU A C 1
ATOM 944 O O . LEU A 1 116 ? 16.956 9.236 -15.379 1.00 95.69 116 LEU A O 1
ATOM 948 N N . CYS A 1 117 ? 15.991 8.390 -13.523 1.00 96.31 117 CYS A N 1
ATOM 949 C CA . CYS A 1 117 ? 17.085 8.724 -12.618 1.00 96.31 117 CYS A CA 1
ATOM 950 C C . CYS A 1 117 ? 18.313 7.842 -12.877 1.00 96.31 117 CYS A C 1
ATOM 952 O O . CYS A 1 117 ? 19.419 8.355 -13.012 1.00 96.31 117 CYS A O 1
ATOM 954 N N . ALA A 1 118 ? 18.114 6.528 -13.029 1.00 95.00 118 ALA A N 1
ATOM 955 C CA . ALA A 1 118 ? 19.191 5.580 -13.317 1.00 95.00 118 ALA A CA 1
ATOM 956 C C . ALA A 1 118 ? 19.906 5.871 -14.652 1.00 95.00 118 ALA A C 1
ATOM 958 O O . ALA A 1 118 ? 21.114 5.689 -14.760 1.00 95.00 118 ALA A O 1
ATOM 959 N N . LEU A 1 119 ? 19.173 6.365 -15.657 1.00 95.31 119 LEU A N 1
ATOM 960 C CA . LEU A 1 119 ? 19.716 6.789 -16.953 1.00 95.31 119 LEU A CA 1
ATOM 961 C C . LEU A 1 119 ? 20.310 8.210 -16.941 1.00 95.31 119 LEU A C 1
ATOM 963 O O . LEU A 1 119 ? 20.734 8.694 -17.989 1.00 95.31 119 LEU A O 1
ATOM 967 N N . GLY A 1 120 ? 20.284 8.918 -15.808 1.00 95.12 120 GLY A N 1
ATOM 968 C CA . GLY A 1 120 ? 20.771 10.299 -15.702 1.00 95.12 120 GLY A CA 1
ATOM 969 C C . GLY A 1 120 ? 19.926 11.335 -16.455 1.00 95.12 120 GLY A C 1
ATOM 970 O O . GLY A 1 120 ? 20.351 12.472 -16.632 1.00 95.12 120 GLY A O 1
ATOM 971 N N . ARG A 1 121 ? 18.715 10.973 -16.897 1.00 95.12 121 ARG A N 1
ATOM 972 C CA . ARG A 1 121 ? 17.783 11.881 -17.597 1.00 95.12 121 ARG A CA 1
ATOM 973 C C . ARG A 1 121 ? 17.021 12.792 -16.643 1.00 95.12 121 ARG A C 1
ATOM 975 O O . ARG A 1 121 ? 16.397 13.762 -17.066 1.00 95.12 121 ARG A O 1
ATOM 982 N N . ARG A 1 122 ? 17.039 12.456 -15.356 1.00 94.94 122 ARG A N 1
ATOM 983 C CA . ARG A 1 122 ? 16.461 13.242 -14.273 1.00 94.94 122 ARG A CA 1
ATOM 984 C C . ARG A 1 122 ? 17.391 13.182 -13.067 1.00 94.94 122 ARG A C 1
ATOM 986 O O . ARG A 1 122 ? 17.936 12.125 -12.777 1.00 94.94 122 ARG A O 1
ATOM 993 N N . ALA A 1 123 ? 17.543 14.306 -12.374 1.00 95.12 123 ALA A N 1
ATOM 994 C CA . ALA A 1 123 ? 18.271 14.355 -11.112 1.00 95.12 123 ALA A CA 1
ATOM 995 C C . ALA A 1 123 ? 17.495 13.656 -9.982 1.00 95.12 123 ALA A C 1
ATOM 997 O O . ALA A 1 123 ? 16.265 13.539 -10.032 1.00 95.12 123 ALA A O 1
ATOM 998 N N . GLU A 1 124 ? 18.228 13.226 -8.958 1.00 95.62 124 GLU A N 1
ATOM 999 C CA . GLU A 1 124 ? 17.664 12.712 -7.711 1.00 95.62 124 GLU A CA 1
ATOM 1000 C C . GLU A 1 124 ? 16.841 13.792 -6.989 1.00 95.62 124 GLU A C 1
ATOM 1002 O O . GLU A 1 124 ? 17.120 14.989 -7.094 1.00 95.62 124 GLU A O 1
ATOM 1007 N N . ASP A 1 125 ? 15.804 13.373 -6.259 1.00 94.38 125 ASP A N 1
ATOM 1008 C CA . ASP A 1 125 ? 14.958 14.297 -5.500 1.00 94.38 125 ASP A CA 1
ATOM 1009 C C . ASP A 1 125 ? 15.696 14.765 -4.219 1.00 94.38 125 ASP A C 1
ATOM 1011 O O . ASP A 1 125 ? 16.207 13.951 -3.447 1.00 94.38 125 ASP A O 1
ATOM 1015 N N . ASP A 1 126 ? 15.714 16.077 -3.959 1.00 95.75 126 ASP A N 1
ATOM 1016 C CA . ASP A 1 126 ? 16.328 16.666 -2.760 1.00 95.75 126 ASP A CA 1
ATOM 1017 C C . ASP A 1 126 ? 15.462 16.434 -1.504 1.00 95.75 126 ASP A C 1
ATOM 1019 O O . ASP A 1 126 ? 14.302 16.862 -1.423 1.00 95.75 126 ASP A O 1
ATOM 1023 N N . ARG A 1 127 ? 16.045 15.766 -0.499 1.00 94.31 127 ARG A N 1
ATOM 1024 C CA . ARG A 1 127 ? 15.390 15.456 0.784 1.00 94.31 127 ARG A CA 1
ATOM 1025 C C . ARG A 1 127 ? 15.198 16.681 1.675 1.00 94.31 127 ARG A C 1
ATOM 1027 O O . ARG A 1 127 ? 14.317 16.663 2.540 1.00 94.31 127 ARG A O 1
ATOM 1034 N N . ASP A 1 128 ? 15.996 17.726 1.487 1.00 95.19 128 ASP A N 1
ATOM 1035 C CA . ASP A 1 128 ? 15.932 18.934 2.304 1.00 95.19 128 ASP A CA 1
ATOM 1036 C C . ASP A 1 128 ? 14.990 19.996 1.753 1.00 95.19 128 ASP A C 1
ATOM 1038 O O . ASP A 1 128 ? 14.592 20.901 2.493 1.00 95.19 128 ASP A O 1
ATOM 1042 N N . HIS A 1 129 ? 14.511 19.811 0.523 1.00 96.88 129 HIS A N 1
ATOM 1043 C CA . HIS A 1 129 ? 13.524 20.681 -0.088 1.00 96.88 129 HIS A CA 1
ATOM 1044 C C . HIS A 1 129 ? 12.226 20.746 0.739 1.00 96.88 129 HIS A C 1
ATOM 1046 O O . HIS A 1 129 ? 11.441 19.795 0.801 1.00 96.88 129 HIS A O 1
ATOM 1052 N N . TYR A 1 130 ? 11.963 21.904 1.352 1.00 95.62 130 TYR A N 1
ATOM 1053 C CA . TYR A 1 130 ? 10.801 22.113 2.224 1.00 95.62 130 TYR A CA 1
ATOM 1054 C C . TYR A 1 130 ? 9.454 21.906 1.521 1.00 95.62 130 TYR A C 1
ATOM 1056 O O . TYR A 1 130 ? 8.499 21.515 2.184 1.00 95.62 130 TYR A O 1
ATOM 1064 N N . GLY A 1 131 ? 9.370 22.077 0.196 1.00 96.12 131 GLY A N 1
ATOM 1065 C CA . GLY A 1 131 ? 8.148 21.796 -0.571 1.00 96.12 131 GLY A CA 1
ATOM 1066 C C . GLY A 1 131 ? 7.694 20.330 -0.516 1.00 96.12 131 GLY A C 1
ATOM 1067 O O . GLY A 1 131 ? 6.508 20.048 -0.679 1.00 96.12 131 GLY A O 1
ATOM 1068 N N . ASN A 1 132 ? 8.610 19.399 -0.221 1.00 95.25 132 ASN A N 1
ATOM 1069 C CA . ASN A 1 132 ? 8.305 17.976 -0.041 1.00 95.25 132 ASN A CA 1
ATOM 1070 C C . ASN A 1 132 ? 7.965 17.618 1.418 1.00 95.25 132 ASN A C 1
ATOM 1072 O O . ASN A 1 132 ? 7.555 16.490 1.700 1.00 95.25 132 ASN A O 1
ATOM 1076 N N . LYS A 1 133 ? 8.128 18.563 2.353 1.00 96.25 133 LYS A N 1
ATOM 1077 C CA . LYS A 1 133 ? 7.860 18.385 3.784 1.00 96.25 133 LYS A CA 1
ATOM 1078 C C . LYS A 1 133 ? 6.464 18.920 4.123 1.00 96.25 133 LYS A C 1
ATOM 1080 O O . LYS A 1 133 ? 5.951 19.839 3.491 1.00 96.25 133 LYS A O 1
ATOM 1085 N N . ARG A 1 134 ? 5.822 18.329 5.134 1.00 95.38 134 ARG A N 1
ATOM 1086 C CA . ARG A 1 134 ? 4.519 18.769 5.659 1.00 95.38 134 ARG A CA 1
ATOM 1087 C C . ARG A 1 134 ? 4.645 19.035 7.155 1.00 95.38 134 ARG A C 1
ATOM 1089 O O . ARG A 1 134 ? 5.302 18.265 7.849 1.00 95.38 134 ARG A O 1
ATOM 1096 N N . LEU A 1 135 ? 4.032 20.119 7.630 1.00 95.94 135 LEU A N 1
ATOM 1097 C CA . LEU A 1 135 ? 3.983 20.467 9.050 1.00 95.94 135 LEU A CA 1
ATOM 1098 C C . LEU A 1 135 ? 2.645 20.018 9.638 1.00 95.94 135 LEU A C 1
ATOM 1100 O O . LEU A 1 135 ? 1.597 20.574 9.307 1.00 95.94 135 LEU A O 1
ATOM 1104 N N . ASP A 1 136 ? 2.692 19.028 10.526 1.00 95.69 136 ASP A N 1
ATOM 1105 C CA . ASP A 1 136 ? 1.522 18.609 11.290 1.00 95.69 136 ASP A CA 1
ATOM 1106 C C . ASP A 1 136 ? 1.315 19.560 12.474 1.00 95.69 136 ASP A C 1
ATOM 1108 O O . ASP A 1 136 ? 2.066 19.565 13.446 1.00 95.69 136 ASP A O 1
ATOM 1112 N N . LEU A 1 137 ? 0.284 20.398 12.367 1.00 95.81 137 LEU A N 1
ATOM 1113 C CA . LEU A 1 137 ? -0.135 21.320 13.423 1.00 95.81 137 LEU A CA 1
ATOM 1114 C C . LEU A 1 137 ? -1.077 20.623 14.421 1.00 95.81 137 LEU A C 1
ATOM 1116 O O . LEU A 1 137 ? -1.337 19.421 14.344 1.00 95.81 137 LEU A O 1
ATOM 1120 N N . ALA A 1 138 ? -1.666 21.396 15.335 1.00 95.88 138 ALA A N 1
ATOM 1121 C CA . ALA A 1 138 ? -2.597 20.880 16.339 1.00 95.88 138 ALA A CA 1
ATOM 1122 C C . ALA A 1 138 ? -3.747 20.041 15.742 1.00 95.88 138 ALA A C 1
ATOM 1124 O O . ALA A 1 138 ? -4.143 19.047 16.339 1.00 95.88 138 ALA A O 1
ATOM 1125 N N . GLY A 1 139 ? -4.258 20.396 14.556 1.00 96.44 139 GLY A N 1
ATOM 1126 C CA . GLY A 1 139 ? -5.365 19.688 13.901 1.00 96.44 139 GLY A CA 1
ATOM 1127 C C . GLY A 1 139 ? -5.057 18.213 13.593 1.00 96.44 139 GLY A C 1
ATOM 1128 O O . GLY A 1 139 ? -5.684 17.337 14.194 1.00 96.44 139 GLY A O 1
ATOM 1129 N N . PRO A 1 140 ? -4.105 17.910 12.687 1.00 96.38 140 PRO A N 1
ATOM 1130 C CA . PRO A 1 140 ? -3.711 16.532 12.383 1.00 96.38 140 PRO A CA 1
ATOM 1131 C C . PRO A 1 140 ? -3.267 15.735 13.617 1.00 96.38 140 PRO A C 1
ATOM 1133 O O . PRO A 1 140 ? -3.665 14.577 13.766 1.00 96.38 140 PRO A O 1
ATOM 1136 N N . LEU A 1 141 ? -2.518 16.361 14.534 1.00 95.25 141 LEU A N 1
ATOM 1137 C CA . LEU A 1 141 ? -2.019 15.712 15.751 1.00 95.25 141 LEU A CA 1
ATOM 1138 C C . LEU A 1 141 ? -3.158 15.304 16.701 1.00 95.25 141 LEU A C 1
ATOM 1140 O O . LEU A 1 141 ? -3.260 14.136 17.087 1.00 95.25 141 LEU A O 1
ATOM 1144 N N . LEU A 1 142 ? -4.066 16.231 17.025 1.00 96.00 142 LEU A N 1
ATOM 1145 C CA . LEU A 1 142 ? -5.240 15.937 17.855 1.00 96.00 142 LEU A CA 1
ATOM 1146 C C . LEU A 1 142 ? -6.187 14.953 17.162 1.00 96.00 142 LEU A C 1
ATOM 1148 O O . LEU A 1 142 ? -6.738 14.068 17.817 1.00 96.00 142 LEU A O 1
ATOM 1152 N N . GLY A 1 143 ? -6.349 15.062 15.841 1.00 96.62 143 GLY A N 1
ATOM 1153 C CA . GLY A 1 143 ? -7.151 14.133 15.047 1.00 96.62 143 GLY A CA 1
ATOM 1154 C C . GLY A 1 143 ? -6.616 12.699 15.108 1.00 96.62 143 GLY A C 1
ATOM 1155 O O . GLY A 1 143 ? -7.389 11.755 15.300 1.00 96.62 143 GLY A O 1
ATOM 1156 N N . GLY A 1 144 ? -5.295 12.524 15.009 1.00 95.56 144 GLY A N 1
ATOM 1157 C CA . GLY A 1 144 ? -4.628 11.231 15.164 1.00 95.56 144 GLY A CA 1
ATOM 1158 C C . GLY A 1 144 ? -4.842 10.628 16.553 1.00 95.56 144 GLY A C 1
ATOM 1159 O O . GLY A 1 144 ? -5.277 9.475 16.671 1.00 95.56 144 GLY A O 1
ATOM 1160 N N . LEU A 1 145 ? -4.625 11.429 17.600 1.00 95.44 145 LEU A N 1
ATOM 1161 C CA . LEU A 1 145 ? -4.841 11.025 18.989 1.00 95.44 145 LEU A CA 1
ATOM 1162 C C . LEU A 1 145 ? -6.302 10.631 19.247 1.00 95.44 145 LEU A C 1
ATOM 1164 O O . LEU A 1 145 ? -6.578 9.550 19.776 1.00 95.44 145 LEU A O 1
ATOM 1168 N N . PHE A 1 146 ? -7.254 11.462 18.817 1.00 96.69 146 PHE A N 1
ATOM 1169 C CA . PHE A 1 146 ? -8.679 11.184 18.964 1.00 96.69 146 PHE A CA 1
ATOM 1170 C C . PHE A 1 146 ? -9.078 9.895 18.243 1.00 96.69 146 PHE A C 1
ATOM 1172 O O . PHE A 1 146 ? -9.742 9.043 18.833 1.00 96.69 146 PHE A O 1
ATOM 1179 N N . ARG A 1 147 ? -8.626 9.694 16.998 1.00 96.88 147 ARG A N 1
ATOM 1180 C CA . ARG A 1 147 ? -8.903 8.471 16.228 1.00 96.88 147 ARG A CA 1
ATOM 1181 C C . ARG A 1 147 ? -8.423 7.221 16.963 1.00 96.88 147 ARG A C 1
ATOM 1183 O O . ARG A 1 147 ? -9.134 6.213 16.977 1.00 96.88 147 ARG A O 1
ATOM 1190 N N . MET A 1 148 ? -7.236 7.267 17.566 1.00 96.00 148 MET A N 1
ATOM 1191 C CA . MET A 1 148 ? -6.690 6.159 18.351 1.00 96.00 148 MET A CA 1
ATOM 1192 C C . MET A 1 148 ? -7.546 5.871 19.593 1.00 96.00 148 MET A C 1
ATOM 1194 O O . MET A 1 148 ? -7.950 4.725 19.808 1.00 96.00 148 MET A O 1
ATOM 1198 N N . LEU A 1 149 ? -7.877 6.900 20.379 1.00 96.56 149 LEU A N 1
ATOM 1199 C CA . LEU A 1 149 ? -8.699 6.762 21.588 1.00 96.56 149 LEU A CA 1
ATOM 1200 C C . LEU A 1 149 ? -10.127 6.299 21.268 1.00 96.56 149 LEU A C 1
ATOM 1202 O O . LEU A 1 149 ? -10.675 5.446 21.966 1.00 96.56 149 LEU A O 1
ATOM 1206 N N . PHE A 1 150 ? -10.717 6.791 20.181 1.00 96.62 150 PHE A N 1
ATOM 1207 C CA . PHE A 1 150 ? -12.055 6.404 19.742 1.00 96.62 150 PHE A CA 1
ATOM 1208 C C . PHE A 1 150 ? -12.104 4.953 19.238 1.00 96.62 150 PHE A C 1
ATOM 1210 O O . PHE A 1 150 ? -13.029 4.199 19.551 1.00 96.62 150 PHE A O 1
ATOM 1217 N N . ARG A 1 151 ? -11.069 4.497 18.520 1.00 96.44 151 ARG A N 1
ATOM 1218 C CA . ARG A 1 151 ? -10.917 3.076 18.159 1.00 96.44 151 ARG A CA 1
ATOM 1219 C C . ARG A 1 151 ? -10.788 2.179 19.389 1.00 96.44 151 ARG A C 1
ATOM 1221 O O . ARG A 1 151 ? -11.356 1.090 19.411 1.00 96.44 151 ARG A O 1
ATOM 1228 N N . LYS A 1 152 ? -10.083 2.635 20.427 1.00 95.44 152 LYS A N 1
ATOM 1229 C CA . LYS A 1 152 ? -10.029 1.927 21.712 1.00 95.44 152 LYS A CA 1
ATOM 1230 C C . LYS A 1 152 ? -11.414 1.857 22.363 1.00 95.44 152 LYS A C 1
ATOM 1232 O O . LYS A 1 152 ? -11.848 0.767 22.714 1.00 95.44 152 LYS A O 1
ATOM 1237 N N . LEU A 1 153 ? -12.137 2.977 22.428 1.00 96.00 153 LEU A N 1
ATOM 1238 C CA . LEU A 1 153 ? -13.496 3.027 22.977 1.00 96.00 153 LEU A CA 1
ATOM 1239 C C . LEU A 1 153 ? -14.446 2.052 22.261 1.00 96.00 153 LEU A C 1
ATOM 1241 O O . LEU A 1 153 ? -15.126 1.271 22.917 1.00 96.00 153 LEU A O 1
ATOM 1245 N N . THR A 1 154 ? -14.469 2.051 20.926 1.00 95.44 154 THR A N 1
ATOM 1246 C CA . THR A 1 154 ? -15.320 1.130 20.145 1.00 95.44 154 THR A CA 1
ATOM 1247 C C . THR A 1 154 ? -14.955 -0.340 20.372 1.00 95.44 154 THR A C 1
ATOM 1249 O O . THR A 1 154 ? -15.846 -1.186 20.467 1.00 95.44 154 THR A O 1
ATOM 1252 N N . LYS A 1 155 ? -13.663 -0.657 20.528 1.00 95.38 155 LYS A N 1
ATOM 1253 C CA . LYS A 1 155 ? -13.198 -2.006 20.885 1.00 95.38 155 LYS A CA 1
ATOM 1254 C C . LYS A 1 155 ? -13.646 -2.414 22.293 1.00 95.38 155 LYS A C 1
ATOM 1256 O O . LYS A 1 155 ? -14.105 -3.541 22.468 1.00 95.38 155 LYS A O 1
ATOM 1261 N N . ASP A 1 156 ? -13.554 -1.509 23.264 1.00 93.69 156 ASP A N 1
ATOM 1262 C CA . ASP A 1 156 ? -13.981 -1.749 24.646 1.00 93.69 156 ASP A CA 1
ATOM 1263 C C . ASP A 1 156 ? -15.500 -1.979 24.729 1.00 93.69 156 ASP A C 1
ATOM 1265 O O . ASP A 1 156 ? -15.945 -2.933 25.370 1.00 93.69 156 ASP A O 1
ATOM 1269 N N . VAL A 1 157 ? -16.290 -1.163 24.018 1.00 95.19 157 VAL A N 1
ATOM 1270 C CA . VAL A 1 157 ? -17.750 -1.321 23.903 1.00 95.19 157 VAL A CA 1
ATOM 1271 C C . VAL A 1 157 ? -18.093 -2.669 23.273 1.00 95.19 157 VAL A C 1
ATOM 1273 O O . VAL A 1 157 ? -18.889 -3.418 23.835 1.00 95.19 157 VAL A O 1
ATOM 1276 N N . ARG A 1 158 ? -17.453 -3.032 22.152 1.00 94.56 158 ARG A N 1
ATOM 1277 C CA . ARG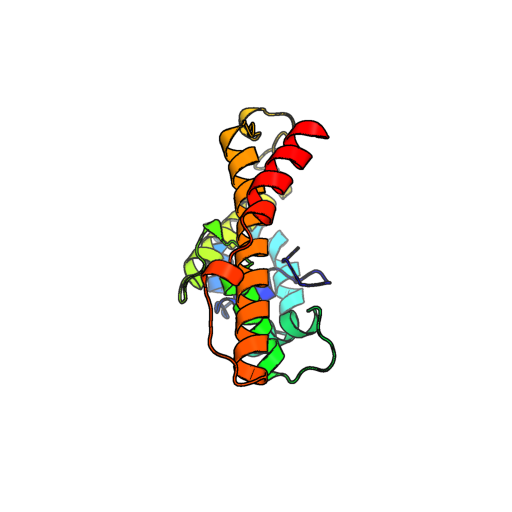 A 1 158 ? -17.652 -4.341 21.510 1.00 94.56 158 ARG A CA 1
ATOM 1278 C C . ARG A 1 158 ? -17.345 -5.494 22.468 1.00 94.56 158 ARG A C 1
ATOM 1280 O O . ARG A 1 158 ? -18.103 -6.456 22.521 1.00 94.56 158 ARG A O 1
ATOM 1287 N N . GLY A 1 159 ? -16.254 -5.398 23.228 1.00 93.81 159 GLY A N 1
ATOM 1288 C CA . GLY A 1 159 ? -15.877 -6.410 24.214 1.00 93.81 159 GLY A CA 1
ATOM 1289 C C . GLY A 1 159 ? -16.881 -6.542 25.363 1.00 93.81 159 GLY A C 1
ATOM 1290 O O . GLY A 1 159 ? -17.145 -7.654 25.812 1.00 93.81 159 GLY A O 1
ATOM 1291 N N . TYR A 1 160 ? -17.463 -5.433 25.827 1.00 93.94 160 TYR A N 1
ATOM 1292 C CA . TYR A 1 160 ? -18.538 -5.456 26.822 1.00 93.94 160 TYR A CA 1
ATOM 1293 C C . TYR A 1 160 ? -19.804 -6.126 26.275 1.00 93.94 160 TYR A C 1
ATOM 1295 O O . TYR A 1 160 ? -20.337 -7.026 26.918 1.00 93.94 160 TYR A O 1
ATOM 1303 N N . LEU A 1 161 ? -20.241 -5.738 25.072 1.00 93.44 161 LEU A N 1
ATOM 1304 C CA . LEU A 1 161 ? -21.432 -6.304 24.434 1.00 93.44 161 LEU A CA 1
ATOM 1305 C C . LEU A 1 161 ? -21.306 -7.813 24.233 1.00 93.44 161 LEU A C 1
ATOM 1307 O O . LEU A 1 161 ? -22.233 -8.541 24.575 1.00 93.44 161 LEU A O 1
ATOM 1311 N N . GLN A 1 162 ? -20.147 -8.281 23.759 1.00 94.44 162 GLN A N 1
ATOM 1312 C CA . GLN A 1 162 ? -19.884 -9.712 23.602 1.00 94.44 162 GLN A CA 1
ATOM 1313 C C . GLN A 1 162 ? -20.078 -10.457 24.931 1.00 94.44 162 GLN A C 1
ATOM 1315 O O . GLN A 1 162 ? -20.815 -11.432 24.982 1.00 94.44 162 GLN A O 1
ATOM 1320 N N . LYS A 1 163 ? -19.521 -9.939 26.035 1.00 93.69 163 LYS A N 1
ATOM 1321 C CA . LYS A 1 163 ? -19.689 -10.543 27.367 1.00 93.69 163 LYS A CA 1
ATOM 1322 C C . LYS A 1 163 ? -21.138 -10.542 27.852 1.00 93.69 163 LYS A C 1
ATOM 1324 O O . LYS A 1 163 ? -21.516 -11.460 28.572 1.00 93.69 163 LYS A O 1
ATOM 1329 N N . CYS A 1 164 ? -21.934 -9.522 27.540 1.00 93.12 164 CYS A N 1
ATOM 1330 C CA 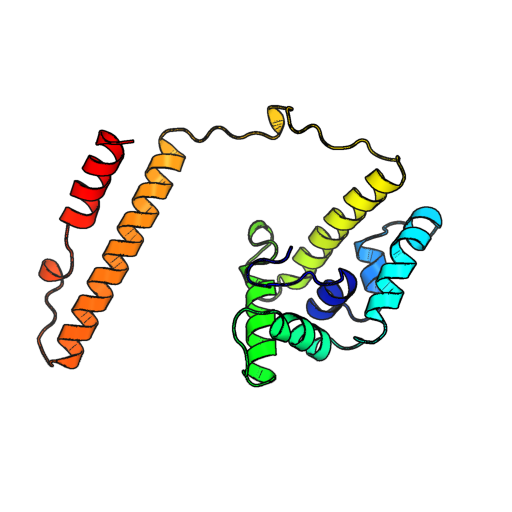. CYS A 1 164 ? -23.351 -9.523 27.911 1.00 93.12 164 CYS A CA 1
ATOM 1331 C C . CYS A 1 164 ? -24.117 -10.606 27.150 1.00 93.12 164 CYS A C 1
ATOM 1333 O O . CYS A 1 164 ? -24.850 -11.363 27.779 1.00 93.12 164 CYS A O 1
ATOM 1335 N N . VAL A 1 165 ? -23.881 -10.718 25.839 1.00 94.06 165 VAL A N 1
ATOM 1336 C CA . VAL A 1 165 ? -24.498 -11.740 24.981 1.00 94.06 165 VAL A CA 1
ATOM 1337 C C . VAL A 1 165 ? -24.111 -13.145 25.441 1.00 94.06 165 VAL A C 1
ATOM 1339 O O . VAL A 1 165 ? -24.993 -13.968 25.662 1.00 94.06 165 VAL A O 1
ATOM 1342 N N . ASP A 1 166 ? -22.822 -13.397 25.676 1.00 94.88 166 ASP A N 1
ATOM 1343 C CA . ASP A 1 166 ? -22.321 -14.712 26.100 1.00 94.88 166 ASP A CA 1
ATOM 1344 C C . ASP A 1 166 ? -22.902 -15.151 27.459 1.00 94.88 166 ASP A C 1
ATOM 1346 O O . ASP A 1 166 ? -23.076 -16.340 27.710 1.00 94.88 166 ASP A O 1
ATOM 1350 N N . ASN A 1 167 ? -23.225 -14.194 28.337 1.00 93.94 167 ASN A N 1
ATOM 1351 C CA . ASN A 1 167 ? -23.806 -14.450 29.658 1.00 93.94 167 ASN A CA 1
ATOM 1352 C C . ASN A 1 167 ? -25.342 -14.326 29.696 1.00 93.94 167 ASN A C 1
ATOM 1354 O O . ASN A 1 167 ? -25.915 -14.377 30.784 1.00 93.94 167 ASN A O 1
ATOM 1358 N N . GLY A 1 168 ? -26.004 -14.090 28.556 1.00 90.69 168 GLY A N 1
ATOM 1359 C CA . GLY A 1 168 ? -27.457 -13.894 28.486 1.00 90.69 168 GLY A CA 1
ATOM 1360 C C . GLY A 1 168 ? -27.977 -12.689 29.283 1.00 90.69 168 GLY A C 1
ATOM 1361 O O . GLY A 1 168 ? -29.126 -12.690 29.716 1.00 90.69 168 GLY A O 1
ATOM 1362 N N . LYS A 1 169 ? -27.137 -11.675 29.528 1.00 90.56 169 LYS A N 1
ATOM 1363 C CA . LYS A 1 169 ? -27.508 -10.465 30.277 1.00 90.56 169 LYS A CA 1
ATOM 1364 C C . LYS A 1 169 ? -28.051 -9.390 29.346 1.00 90.56 169 LYS A C 1
ATOM 1366 O O . LYS A 1 169 ? -27.563 -9.223 28.229 1.00 90.56 169 LYS A O 1
ATOM 1371 N N . GLU A 1 170 ? -28.989 -8.594 29.851 1.00 89.62 170 GLU A N 1
ATOM 1372 C CA . GLU A 1 170 ? -29.472 -7.413 29.139 1.00 89.62 170 GLU A CA 1
ATOM 1373 C C . GLU A 1 170 ? -28.341 -6.412 28.868 1.00 89.62 170 GLU A C 1
ATOM 1375 O O . GLU A 1 170 ? -27.436 -6.187 29.681 1.00 89.62 170 GLU A O 1
ATOM 1380 N N . ILE A 1 171 ? -28.392 -5.807 27.685 1.00 90.94 171 ILE A N 1
ATOM 1381 C CA . ILE A 1 171 ? -27.388 -4.856 27.226 1.00 90.94 171 ILE A CA 1
ATOM 1382 C C . ILE A 1 171 ? -27.743 -3.469 27.750 1.00 90.94 171 ILE A C 1
ATOM 1384 O O . ILE A 1 171 ? -28.746 -2.884 27.350 1.00 90.94 171 ILE A O 1
ATOM 1388 N N . ASN A 1 172 ? -26.858 -2.893 28.563 1.00 89.81 172 ASN A N 1
ATOM 1389 C CA . ASN A 1 172 ? -26.947 -1.489 28.940 1.00 89.81 172 ASN A CA 1
ATOM 1390 C C . ASN A 1 172 ? -25.820 -0.679 28.282 1.00 89.81 172 ASN A C 1
ATOM 1392 O O . ASN A 1 172 ? -24.649 -0.754 28.665 1.00 89.81 172 ASN A O 1
ATOM 1396 N N . LEU A 1 173 ? -26.194 0.120 27.282 1.00 86.38 173 LEU A N 1
ATOM 1397 C CA . LEU A 1 173 ? -25.266 0.937 26.497 1.00 86.38 173 LEU A CA 1
ATOM 1398 C C . LEU A 1 173 ? -24.570 2.024 27.328 1.00 86.38 173 LEU A C 1
ATOM 1400 O O . LEU A 1 173 ? -23.402 2.320 27.074 1.00 86.38 173 LEU A O 1
ATOM 1404 N N . ALA A 1 174 ? -25.237 2.585 28.338 1.00 88.12 174 ALA A N 1
ATOM 1405 C CA . ALA A 1 174 ? -24.654 3.633 29.173 1.00 88.12 174 ALA A CA 1
ATOM 1406 C C . ALA A 1 174 ? -23.460 3.109 29.989 1.00 88.12 174 ALA A C 1
ATOM 1408 O O . ALA A 1 174 ? -22.453 3.800 30.120 1.00 88.12 174 ALA A O 1
ATOM 1409 N N . TYR A 1 175 ? -23.526 1.860 30.467 1.00 85.12 175 TYR A N 1
ATOM 1410 C CA . TYR A 1 175 ? -22.395 1.217 31.149 1.00 85.12 175 TYR A CA 1
ATOM 1411 C C . TYR A 1 175 ? -21.276 0.787 30.193 1.00 85.12 175 TYR A C 1
ATOM 1413 O O . TYR A 1 175 ? -20.111 0.722 30.597 1.00 85.12 175 TYR A O 1
ATOM 1421 N N . ALA A 1 176 ? -21.606 0.502 28.931 1.00 88.31 176 ALA A N 1
ATOM 1422 C CA . ALA A 1 176 ? -20.625 0.117 27.922 1.00 88.31 176 ALA A CA 1
ATOM 1423 C C . ALA A 1 176 ? -19.692 1.285 27.551 1.00 88.31 176 ALA A C 1
ATOM 1425 O O . ALA A 1 176 ? -18.489 1.093 27.349 1.00 88.31 176 ALA A O 1
ATOM 1426 N N . VAL A 1 177 ? -20.237 2.502 27.462 1.00 93.25 177 VAL A N 1
ATOM 1427 C CA . VAL A 1 177 ? -19.504 3.688 27.001 1.00 93.25 177 VAL A CA 1
ATOM 1428 C C . VAL A 1 177 ? -18.737 4.340 28.155 1.00 93.25 177 VAL A C 1
ATOM 1430 O O . VAL A 1 177 ? -19.265 5.116 28.947 1.00 93.25 177 VAL A O 1
ATOM 1433 N N . LYS A 1 178 ? -17.431 4.073 28.227 1.00 91.25 178 LYS A N 1
ATOM 1434 C CA . LYS A 1 178 ? -16.538 4.661 29.237 1.00 91.25 178 LYS A CA 1
ATOM 1435 C C . LYS A 1 178 ? -15.983 6.014 28.783 1.00 91.25 178 LYS A C 1
ATOM 1437 O O . LYS A 1 178 ? -14.935 6.072 28.141 1.00 91.25 178 LYS A O 1
ATOM 1442 N N . ALA A 1 179 ? -16.621 7.111 29.198 1.00 91.31 179 ALA A N 1
ATOM 1443 C CA . ALA A 1 179 ? -16.183 8.480 28.872 1.00 91.31 179 ALA A CA 1
ATOM 1444 C C . ALA A 1 179 ? -14.712 8.768 29.249 1.00 91.31 179 ALA A C 1
ATOM 1446 O O . ALA A 1 179 ? -13.993 9.449 28.515 1.00 91.31 179 ALA A O 1
ATOM 1447 N N . LYS A 1 180 ? -14.224 8.167 30.347 1.00 94.12 180 LYS A N 1
ATOM 1448 C CA . LYS A 1 180 ? -12.834 8.309 30.817 1.00 94.12 180 LYS A CA 1
ATOM 1449 C C . LYS A 1 180 ? -11.788 7.919 29.766 1.00 94.12 180 LYS A C 1
ATOM 1451 O O . LYS A 1 180 ? -10.705 8.493 29.778 1.00 94.12 180 LYS A O 1
ATOM 1456 N N . THR A 1 181 ? -12.095 6.999 28.845 1.00 93.81 181 THR A N 1
ATOM 1457 C CA . THR A 1 181 ? -11.153 6.580 27.792 1.00 93.81 181 THR A CA 1
ATOM 1458 C C . THR A 1 181 ? -10.722 7.756 26.916 1.00 93.81 181 THR A C 1
ATOM 1460 O O . THR A 1 181 ? -9.548 7.849 26.566 1.00 93.81 181 THR A O 1
ATOM 1463 N N . ILE A 1 182 ? -11.641 8.675 26.606 1.00 95.19 182 ILE A N 1
ATOM 1464 C CA . ILE A 1 182 ? -11.333 9.871 25.815 1.00 95.19 182 ILE A CA 1
ATOM 1465 C C . ILE A 1 182 ? -10.829 10.987 26.731 1.00 95.19 182 ILE A C 1
ATOM 1467 O O . ILE A 1 182 ? -9.743 11.509 26.500 1.00 95.19 182 ILE A O 1
ATOM 1471 N N . THR A 1 183 ? -11.566 11.324 27.795 1.00 95.94 183 THR A N 1
ATOM 1472 C CA . THR A 1 183 ? -11.236 12.471 28.658 1.00 95.94 183 THR A CA 1
ATOM 1473 C C . THR A 1 183 ? -9.857 12.339 29.303 1.00 95.94 183 THR A C 1
ATOM 1475 O O . THR A 1 183 ? -9.038 13.251 29.210 1.00 95.94 183 THR A O 1
ATOM 1478 N N . SER A 1 184 ? -9.572 11.200 29.941 1.00 95.50 184 SER A N 1
ATOM 1479 C CA . SER A 1 184 ? -8.277 10.974 30.588 1.00 95.50 184 SER A CA 1
ATOM 1480 C C . SER A 1 184 ? -7.171 10.731 29.566 1.00 95.50 184 SER A C 1
ATOM 1482 O O . SER A 1 184 ? -6.049 11.164 29.799 1.00 95.50 184 SER A O 1
ATOM 1484 N N . GLY A 1 185 ? -7.486 10.086 28.436 1.00 94.25 185 GLY A N 1
ATOM 1485 C CA . GLY A 1 185 ? -6.527 9.858 27.355 1.00 94.25 185 GLY A CA 1
ATOM 1486 C C . GLY A 1 185 ? -6.002 11.167 26.768 1.00 94.25 185 GLY A C 1
ATOM 1487 O O . GLY A 1 185 ? -4.794 11.362 26.701 1.00 94.25 185 GLY A O 1
ATOM 1488 N N . LEU A 1 186 ? -6.902 12.096 26.430 1.00 95.44 186 LEU A N 1
ATOM 1489 C CA . LEU A 1 186 ? -6.525 13.421 25.937 1.00 95.44 186 LEU A CA 1
ATOM 1490 C C . LEU A 1 186 ? -5.749 14.218 26.989 1.00 95.44 186 LEU A C 1
ATOM 1492 O O . LEU A 1 186 ? -4.695 14.765 26.679 1.00 95.44 186 LEU A O 1
ATOM 1496 N N . LYS A 1 187 ? -6.235 14.256 28.239 1.00 96.25 187 LYS A N 1
ATOM 1497 C CA . LYS A 1 187 ? -5.565 14.993 29.321 1.00 96.25 187 LYS A CA 1
ATOM 1498 C C . LYS A 1 187 ? -4.141 14.490 29.559 1.00 96.25 187 LYS A C 1
ATOM 1500 O O . LYS A 1 187 ? -3.249 15.303 29.756 1.00 96.25 187 LYS A O 1
ATOM 1505 N N . TYR A 1 188 ? -3.940 13.173 29.559 1.00 96.00 188 TYR A N 1
ATOM 1506 C CA . TYR A 1 188 ? -2.630 12.574 29.790 1.00 96.00 188 TYR A CA 1
ATOM 1507 C C . TYR A 1 188 ? -1.661 12.889 28.647 1.00 96.00 188 TYR A C 1
ATOM 1509 O O . TYR A 1 188 ? -0.625 13.488 28.905 1.00 96.00 188 TYR A O 1
ATOM 1517 N N . SER A 1 189 ? -2.035 12.591 27.396 1.00 94.62 189 SER A N 1
ATOM 1518 C CA . SER A 1 189 ? -1.168 12.829 26.232 1.00 94.62 189 SER A CA 1
ATOM 1519 C C . SER A 1 189 ? -0.807 14.302 26.032 1.00 94.62 189 SER A C 1
ATOM 1521 O O . SER A 1 189 ? 0.275 14.609 25.557 1.00 94.62 189 SER A O 1
ATOM 1523 N N . LEU A 1 190 ? -1.690 15.232 26.406 1.00 94.31 190 LEU A N 1
ATOM 1524 C CA . LEU A 1 190 ? -1.370 16.662 26.356 1.00 94.31 190 LEU A CA 1
ATOM 1525 C C . LEU A 1 190 ? -0.483 17.122 27.519 1.00 94.31 190 LEU A C 1
ATOM 1527 O O . LEU A 1 190 ? 0.218 18.118 27.382 1.00 94.31 190 LEU A O 1
ATOM 1531 N N . ALA A 1 191 ? -0.528 16.436 28.662 1.00 96.25 191 ALA A N 1
ATOM 1532 C CA . ALA A 1 191 ? 0.246 16.807 29.843 1.00 96.25 191 ALA A CA 1
ATOM 1533 C C . ALA A 1 191 ? 1.681 16.267 29.815 1.00 96.25 191 ALA A C 1
ATOM 1535 O O . ALA A 1 191 ? 2.567 16.892 30.391 1.00 96.25 191 ALA A O 1
ATOM 1536 N N . THR A 1 192 ? 1.910 15.108 29.194 1.00 94.81 192 THR A N 1
ATOM 1537 C CA . THR A 1 192 ? 3.219 14.434 29.202 1.00 94.81 192 THR A CA 1
ATOM 1538 C C . THR A 1 192 ? 4.056 14.661 27.948 1.00 94.81 192 THR A C 1
ATOM 1540 O O . THR A 1 192 ? 5.249 14.366 27.980 1.00 94.81 192 THR A O 1
ATOM 1543 N N . GLY A 1 193 ? 3.444 15.172 26.873 1.00 84.44 193 GLY A N 1
ATOM 1544 C CA . GLY A 1 193 ? 3.979 15.029 25.513 1.00 84.44 193 GLY A CA 1
ATOM 1545 C C . GLY A 1 193 ? 3.813 13.607 24.990 1.00 84.44 193 GLY A C 1
ATOM 1546 O O . GLY A 1 193 ? 4.418 13.331 23.932 1.00 84.44 193 GLY A O 1
#

Secondary structure (DSSP, 8-state):
--TTBSS---HHHHHHHHT--SHHHHHHHH-S-TT-HHHHHHHHHHHHHTTT--SHHHHHHHHHTTBS--S--HHHHHHHHHHHHHHTSSTTT--STT-HHHHHHHHHHHHHHHHHHHTTSSPPPPSS-GGG-----HHHHHHHHHHHHHHHHHHHHHHHHHHHHHTTPPP-HHHH--THHHHHHHHHHHHH-

InterPro domains:
  IPR007642 RNA polymerase Rpb2, domain 2 [PF04561] (1-136)
  IPR015712 DNA-directed RNA polymerase, subunit 2 [PTHR20856] (2-193)
  IPR037034 RNA polymerase Rpb2, domain 2 superfamily [G3DSA:3.90.1110.10] (1-126)

Foldseek 3Di:
DQPQFQDDDQLVLLCQLLPNQDPVVLCVLQPVDPVPVLLVVVCVVSCVVCVVQRHNLSSQLVRLCRGPDPPDDSVVSSVVSVQSLQCRQPPVQHNDPPSSVSSSNVSSVVNNVVSCCVVVVDPDDDPPPCVVDDDDDPVNVVVVQQVVLVVVLVVQLVVVVVV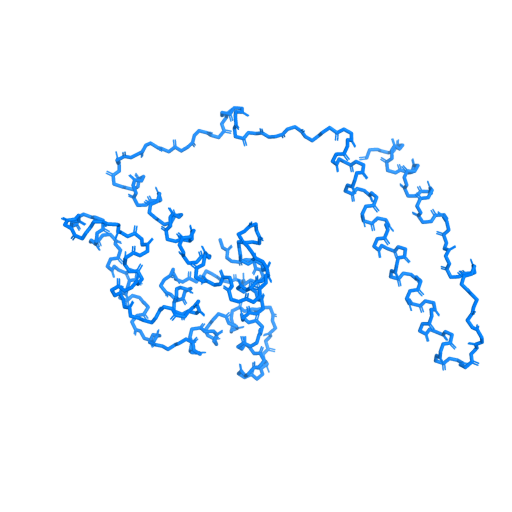CVVVVHDDDSVVSGDPCSRVVSVVVVVVPD